Protein 2HM7 (pdb70)

InterPro domains:
  IPR013094 Alpha/beta hydrolase fold-3 [PF07859] (77-285)
  IPR029058 Alpha/Beta hydrolase fold [G3DSA:3.40.50.1820] (1-310)
  IPR029058 Alpha/Beta hydrolase fold [SSF53474] (37-308)
  IPR050300 GDXG lipolytic enzyme [PTHR48081] (16-307)

Foldseek 3Di:
DPVLVVLLCCLQPVDPDPPVVPDDPVRCVLQPCVVVVFHAADAPDKDWDWDDDVPDIKIKIKTAHPPADFQFQEEEEEEADLLADDACVLCNRLQRLLCHLLVGIYMYIGFDGWPVPAPPRRLVSLQVVLVSCLVCSVVVRHDQQRYAYEYAACRLLSRLLSQVVQVVVVDDDHAEYQYELYCQADDPVCQDDLLVVLQDDFPHHPVNNVVSCVGHHDDPVCNLVCSRNVLNPPALAPTHAYEYEAEPNESSRVVSVSSQVSCVVNVHHYHYYYQYPDYGPLCSCQSSDPSSVVVSSVSSNVSNVSSD

Secondary structure (DSSP, 8-state):
--HHHHHHHHHHHSS----GGG--HHHHHHH--SSS-------SEEEEEEEEETTEEEEEEEEE-TT--SSEEEEEEE--STTTS--TTTTHHHHHHHHHHHTSEEEEE----TTTS-TTHHHHHHHHHHHHHHHTTGGGTEEEEEEEEEEETHHHHHHHHHHHHHHHTT------EEEES------TTS--HHHHHTSSSSSS-HHHHHHHHHHH-SSGGGGG-TTT-GGG-S--TTPPPEEEEEEEE-TTHHHHHHHHHHHHHTT--EEEEEEEEEETTGGGGTTT-HHHHHHHHHHHHHHHHHH-

CATH classification: 3.40.50.1820

B-factor: mean 28.76, std 13.07, range [12.82, 78.74]

Radius of gyration: 18.59 Å; Cα contacts (8 Å, |Δi|>4): 647; chains: 1; bounding box: 61×38×44 Å

Sequence (308 aa):
LDPVIQQVLDQLNRMPAPDYKHLSAQQFRSQQSLFPPVKKEPVAEVREFDMDLPGRTLKVRMYRPEGVEPPYPALVYYHGGSWVVGDLETHDPVCRVLAKDGRAVVFSVDYRLAPEHKFPAAVEDAYDALQWIAERAADFHLDPARIAVGGDSAGGNLAAVTSILAKERGGPALAFQLLIYPSTGYDPAHPPASIEENAEGYLLTGGMMLWFRDQYLNSLEELTHPWFSPVLYPDLSGLPPAYIATAQYDPLRDVGKLYAEALNKAGVKVEIENFEDLIHGFAQFYSLSPGATKALVRIAEKLRDALA

Structure (mmCIF, N/CA/C/O backbone):
data_2HM7
#
_entry.id   2HM7
#
_cell.length_a   63.660
_cell.length_b   82.170
_cell.length_c   47.960
_cell.angle_alpha   90.00
_cell.angle_beta   90.00
_cell.angle_gamma   90.00
#
_symmetry.space_group_name_H-M   'P 21 21 2'
#
loop_
_entity.id
_entity.type
_entity.pdbx_description
1 polymer Carboxylesterase
2 non-polymer 'SULFATE ION'
3 water water
#
loop_
_atom_site.group_PDB
_atom_site.id
_atom_site.type_symbol
_atom_site.label_atom_id
_atom_site.label_alt_id
_atom_site.label_comp_id
_atom_site.label_asym_id
_atom_site.label_entity_id
_atom_site.label_seq_id
_atom_site.pdbx_PDB_ins_code
_atom_site.Cartn_x
_atom_site.Cartn_y
_atom_site.Cartn_z
_atom_site.occupancy
_atom_site.B_iso_or_equiv
_atom_site.auth_seq_id
_atom_site.auth_comp_id
_atom_site.auth_asym_id
_atom_site.auth_atom_id
_atom_site.pdbx_PDB_model_num
ATOM 1 N N . LEU A 1 3 ? -11.011 44.744 -10.615 1.00 53.97 3 LEU A N 1
ATOM 2 C CA . LEU A 1 3 ? -10.348 44.587 -9.287 1.00 54.08 3 LEU A CA 1
ATOM 3 C C . LEU A 1 3 ? -8.847 44.839 -9.360 1.00 53.20 3 LEU A C 1
ATOM 4 O O . LEU A 1 3 ? -8.188 44.418 -10.311 1.00 52.68 3 LEU A O 1
ATOM 9 N N . ASP A 1 4 ? -8.314 45.526 -8.352 1.00 51.83 4 ASP A N 1
ATOM 10 C CA . ASP A 1 4 ? -6.883 45.805 -8.278 1.00 50.83 4 ASP A CA 1
ATOM 11 C C . ASP A 1 4 ? -6.153 44.462 -8.383 1.00 50.35 4 ASP A C 1
ATOM 12 O O . ASP A 1 4 ? -6.572 43.477 -7.780 1.00 49.59 4 ASP A O 1
ATOM 17 N N . PRO A 1 5 ? -5.058 44.404 -9.156 1.00 50.14 5 PRO A N 1
ATOM 18 C CA . PRO A 1 5 ? -4.298 43.160 -9.315 1.00 49.88 5 PRO A CA 1
ATOM 19 C C . PRO A 1 5 ? -4.113 42.321 -8.043 1.00 48.46 5 PRO A C 1
ATOM 20 O O . PRO A 1 5 ? -4.710 41.254 -7.917 1.00 49.46 5 PRO A O 1
ATOM 24 N N . VAL A 1 6 ? -3.295 42.798 -7.107 1.00 47.91 6 VAL A N 1
ATOM 25 C CA . VAL A 1 6 ? -3.037 42.070 -5.859 1.00 45.97 6 VAL A CA 1
ATOM 26 C C . VAL A 1 6 ? -4.298 41.645 -5.113 1.00 45.75 6 VAL A C 1
ATOM 27 O O . VAL A 1 6 ? -4.365 40.535 -4.582 1.00 45.62 6 VAL A O 1
ATOM 31 N N . ILE A 1 7 ? -5.290 42.527 -5.068 1.00 45.28 7 ILE A N 1
ATOM 32 C CA . ILE A 1 7 ? -6.544 42.231 -4.385 1.00 44.86 7 ILE A CA 1
ATOM 33 C C . ILE A 1 7 ? -7.219 40.986 -4.961 1.00 45.34 7 ILE A C 1
ATOM 34 O O . ILE A 1 7 ? -7.565 40.064 -4.225 1.00 44.44 7 ILE A O 1
ATOM 39 N N . GLN A 1 8 ? -7.401 40.955 -6.278 1.00 46.43 8 GLN A N 1
ATOM 40 C CA . GLN A 1 8 ? -8.048 39.813 -6.927 1.00 48.69 8 GLN A CA 1
ATOM 41 C C . GLN A 1 8 ? -7.371 38.522 -6.493 1.00 48.81 8 GLN A C 1
ATOM 42 O O . GLN A 1 8 ? -8.021 37.508 -6.250 1.00 49.14 8 GLN A O 1
ATOM 48 N N . GLN A 1 9 ? -6.050 38.576 -6.407 1.00 50.22 9 GLN A N 1
ATOM 49 C CA . GLN A 1 9 ? -5.257 37.426 -6.021 1.00 51.75 9 GLN A CA 1
ATOM 50 C C . GLN A 1 9 ? -5.497 37.028 -4.568 1.00 52.62 9 GLN A C 1
ATOM 51 O O . GLN A 1 9 ? -5.774 35.865 -4.278 1.00 52.42 9 GLN A O 1
ATOM 57 N N . VAL A 1 10 ? -5.407 37.991 -3.657 1.00 54.40 10 VAL A N 1
ATOM 58 C CA . VAL A 1 10 ? -5.616 37.703 -2.243 1.00 56.28 10 VAL A CA 1
ATOM 59 C C . VAL A 1 10 ? -7.028 37.187 -1.971 1.00 57.62 10 VAL A C 1
ATOM 60 O O . VAL A 1 10 ? -7.210 36.275 -1.167 1.00 57.95 10 VAL A O 1
ATOM 64 N N . LEU A 1 11 ? -8.026 37.758 -2.644 1.00 58.74 11 LEU A N 1
ATOM 65 C CA . LEU A 1 11 ? -9.407 37.323 -2.449 1.00 60.16 11 LEU A CA 1
ATOM 66 C C . LEU A 1 11 ? -9.571 35.829 -2.703 1.00 62.16 11 LEU A C 1
ATOM 67 O O . LEU A 1 11 ? -10.148 35.118 -1.884 1.00 62.31 11 LEU A O 1
ATOM 72 N N . ASP A 1 12 ? -9.072 35.357 -3.840 0.00 63.82 12 ASP A N 1
ATOM 73 C CA . ASP A 1 12 ? -9.161 33.940 -4.172 0.00 65.64 12 ASP A CA 1
ATOM 74 C C . ASP A 1 12 ? -8.360 33.134 -3.156 0.00 66.79 12 ASP A C 1
ATOM 75 O O . ASP A 1 12 ? -8.740 32.022 -2.792 0.00 66.94 12 ASP A O 1
ATOM 80 N N . GLN A 1 13 ? -7.250 33.708 -2.700 0.00 68.17 13 GLN A N 1
ATOM 81 C CA . GLN A 1 13 ? -6.393 33.061 -1.713 0.00 69.54 13 GLN A CA 1
ATOM 82 C C . GLN A 1 13 ? -7.103 33.017 -0.362 0.00 70.42 13 GLN A C 1
ATOM 83 O O . GLN A 1 13 ? -7.062 32.007 0.340 0.00 70.51 13 GLN A O 1
ATOM 89 N N . LEU A 1 14 ? -7.754 34.120 -0.006 1.00 71.34 14 LEU A N 1
ATOM 90 C CA . LEU A 1 14 ? -8.483 34.217 1.254 1.00 72.73 14 LEU A CA 1
ATOM 91 C C . LEU A 1 14 ? -9.833 33.516 1.178 1.00 73.73 14 LEU A C 1
ATOM 92 O O . LEU A 1 14 ? -10.329 33.001 2.179 1.00 74.44 14 LEU A O 1
ATOM 97 N N . ASN A 1 15 ? -10.426 33.501 -0.012 0.00 74.75 15 ASN A N 1
ATOM 98 C CA . ASN A 1 15 ? -11.721 32.864 -0.218 0.00 75.64 15 ASN A CA 1
ATOM 99 C C . ASN A 1 15 ? -11.593 31.359 -0.413 0.00 76.13 15 ASN A C 1
ATOM 100 O O . ASN A 1 15 ? -12.593 30.642 -0.386 0.00 76.22 15 ASN A O 1
ATOM 105 N N . ARG A 1 16 ? -10.366 30.888 -0.612 0.00 76.67 16 ARG A N 1
ATOM 106 C CA . ARG A 1 16 ? -10.121 29.464 -0.812 0.00 77.16 16 ARG A CA 1
ATOM 107 C C . ARG A 1 16 ? -10.987 28.614 0.105 0.00 77.29 16 ARG A C 1
ATOM 108 O O . ARG A 1 16 ? -11.662 27.690 -0.344 0.00 77.35 16 ARG A O 1
ATOM 116 N N . MET A 1 17 ? -10.973 28.936 1.392 1.00 77.29 17 MET A N 1
ATOM 117 C CA . MET A 1 17 ? -11.767 28.190 2.355 1.00 77.55 17 MET A CA 1
ATOM 118 C C . MET A 1 17 ? -13.178 28.773 2.423 1.00 77.12 17 MET A C 1
ATOM 119 O O . MET A 1 17 ? -13.370 29.981 2.268 1.00 77.60 17 MET A O 1
ATOM 124 N N . PRO A 1 18 ? -14.188 27.918 2.653 1.00 76.12 18 PRO A N 1
ATOM 125 C CA . PRO A 1 18 ? -15.574 28.383 2.733 1.00 75.19 18 PRO A CA 1
ATOM 126 C C . PRO A 1 18 ? -15.817 29.269 3.950 1.00 74.16 18 PRO A C 1
ATOM 127 O O . PRO A 1 18 ? -14.885 29.604 4.682 1.00 74.29 18 PRO A O 1
ATOM 131 N N . ALA A 1 19 ? -17.072 29.649 4.159 0.00 72.41 19 ALA A N 1
ATOM 132 C CA . ALA A 1 19 ? -17.432 30.490 5.291 0.00 70.55 19 ALA A CA 1
ATOM 133 C C . ALA A 1 19 ? -17.694 29.618 6.512 0.00 68.99 19 ALA A C 1
ATOM 134 O O . ALA A 1 19 ? -18.415 28.623 6.431 0.00 69.06 19 ALA A O 1
ATOM 136 N N . PRO A 1 20 ? -17.107 29.977 7.663 0.00 67.25 20 PRO A N 1
ATOM 137 C CA . PRO A 1 20 ? -17.323 29.178 8.871 0.00 65.49 20 PRO A CA 1
ATOM 138 C C . PRO A 1 20 ? -18.792 29.245 9.264 0.00 63.52 20 PRO A C 1
ATOM 139 O O . PRO A 1 20 ? -19.432 30.279 9.087 0.00 63.53 20 PRO A O 1
ATOM 143 N N . ASP A 1 21 ? -19.328 28.141 9.777 1.00 61.11 21 ASP A N 1
ATOM 144 C CA . ASP A 1 21 ? -20.725 28.098 10.198 1.00 58.07 21 ASP A CA 1
ATOM 145 C C . ASP A 1 21 ? -20.946 29.216 11.209 1.00 55.56 21 ASP A C 1
ATOM 146 O O . ASP A 1 21 ? -20.965 28.982 12.416 1.00 54.88 21 ASP A O 1
ATOM 151 N N . TYR A 1 22 ? -21.112 30.432 10.700 1.00 52.70 22 TYR A N 1
ATOM 152 C CA . TYR A 1 22 ? -21.306 31.614 11.529 1.00 50.42 22 TYR A CA 1
ATOM 153 C C . TYR A 1 22 ? -22.380 31.486 12.601 1.00 48.24 22 TYR A C 1
ATOM 154 O O . TYR A 1 22 ? -22.225 32.021 13.697 1.00 46.25 22 TYR A O 1
ATOM 163 N N . LYS A 1 23 ? -23.461 30.775 12.298 1.00 46.38 23 LYS A N 1
ATOM 164 C CA . LYS A 1 23 ? -24.542 30.622 13.265 1.00 45.21 23 LYS A CA 1
ATOM 165 C C . LYS A 1 23 ? -24.098 29.977 14.576 1.00 43.84 23 LYS A C 1
ATOM 166 O O . LYS A 1 23 ? -24.741 30.161 15.609 1.00 44.40 23 LYS A O 1
ATOM 172 N N . HIS A 1 24 ? -22.995 29.234 14.541 1.00 41.82 24 HIS A N 1
ATOM 173 C CA . HIS A 1 24 ? -22.487 28.571 15.741 1.00 40.93 24 HIS A CA 1
ATOM 174 C C . HIS A 1 24 ? -20.998 28.830 15.942 1.00 40.51 24 HIS A C 1
ATOM 175 O O . HIS A 1 24 ? -20.246 27.914 16.284 1.00 41.78 24 HIS A O 1
ATOM 182 N N . LEU A 1 25 ? -20.576 30.073 15.733 1.00 38.14 25 LEU A N 1
ATOM 183 C CA . LEU A 1 25 ? -19.170 30.449 15.879 1.00 35.44 25 LEU A CA 1
ATOM 184 C C . LEU A 1 25 ? -18.956 31.378 17.075 1.00 33.66 25 LEU A C 1
ATOM 185 O O . LEU A 1 25 ? -19.618 32.411 17.194 1.00 33.61 25 LEU A O 1
ATOM 190 N N . SER A 1 26 ? -18.037 31.011 17.963 1.00 31.40 26 SER A N 1
ATOM 191 C CA . SER A 1 26 ? -17.757 31.837 19.134 1.00 30.12 26 SER A CA 1
ATOM 192 C C . SER A 1 26 ? -16.765 32.942 18.774 1.00 28.85 26 SER A C 1
ATOM 193 O O . SER A 1 26 ? -16.014 32.825 17.803 1.00 26.92 26 SER A O 1
ATOM 196 N N . ALA A 1 27 ? -16.767 34.012 19.565 1.00 26.79 27 ALA A N 1
ATOM 197 C CA . ALA A 1 27 ? -15.867 35.138 19.338 1.00 26.75 27 ALA A CA 1
ATOM 198 C C . ALA A 1 27 ? -14.407 34.733 19.514 1.00 27.05 27 ALA A C 1
ATOM 199 O O . ALA A 1 27 ? -13.541 35.171 18.756 1.00 24.64 27 ALA A O 1
ATOM 201 N N . GLN A 1 28 ? -14.134 33.896 20.512 1.00 28.83 28 GLN A N 1
ATOM 202 C CA . GLN A 1 28 ? -12.767 33.449 20.770 1.00 30.71 28 GLN A CA 1
ATOM 203 C C . GLN A 1 28 ? -12.225 32.658 19.587 1.00 31.21 28 GLN A C 1
ATOM 204 O O . GLN A 1 28 ? -11.047 32.770 19.240 1.00 31.10 28 GLN A O 1
ATOM 210 N N . GLN A 1 29 ? -13.089 31.860 18.967 1.00 31.62 29 GLN A N 1
ATOM 211 C CA . GLN A 1 29 ? -12.689 31.053 17.820 1.00 32.66 29 GLN A CA 1
ATOM 212 C C . GLN A 1 29 ? -12.444 31.945 16.610 1.00 32.22 29 GLN A C 1
ATOM 213 O O . GLN A 1 29 ? -11.459 31.776 15.891 1.00 31.44 29 GLN A O 1
ATOM 219 N N . PHE A 1 30 ? -13.348 32.893 16.384 1.00 30.52 30 PHE A N 1
ATOM 220 C CA . PHE A 1 30 ? -13.208 33.805 15.260 1.00 28.08 30 PHE A CA 1
ATOM 221 C C . PHE A 1 30 ? -11.904 34.581 15.388 1.00 27.01 30 PHE A C 1
ATOM 222 O O . PHE A 1 30 ? -11.165 34.728 14.417 1.00 26.13 30 PHE A O 1
ATOM 230 N N . ARG A 1 31 ? -11.627 35.077 16.591 1.00 26.85 31 ARG A N 1
ATOM 231 C CA . ARG A 1 31 ? -10.414 35.846 16.829 1.00 27.06 31 ARG A CA 1
ATOM 232 C C . ARG A 1 31 ? -9.152 35.027 16.574 1.00 29.11 31 ARG A C 1
ATOM 233 O O . ARG A 1 31 ? -8.179 35.531 16.021 1.00 28.32 31 ARG A O 1
ATOM 241 N N . SER A 1 32 ? -9.172 33.761 16.975 1.00 30.16 32 SER A N 1
ATOM 242 C CA . SER A 1 32 ? -8.016 32.898 16.784 1.00 31.83 32 SER A CA 1
ATOM 243 C C . SER A 1 32 ? -7.795 32.516 15.324 1.00 32.18 32 SER A C 1
ATOM 244 O O . SER A 1 32 ? -6.676 32.212 14.928 1.00 31.77 32 SER A O 1
ATOM 247 N N . GLN A 1 33 ? -8.853 32.540 14.519 1.00 33.87 33 GLN A N 1
ATOM 248 C CA . GLN A 1 33 ? -8.725 32.158 13.115 1.00 37.59 33 GLN A CA 1
ATOM 249 C C . GLN A 1 33 ? -8.827 33.278 12.082 1.00 39.22 33 GLN A C 1
ATOM 250 O O . GLN A 1 33 ? -8.410 33.097 10.940 1.00 40.04 33 GLN A O 1
ATOM 256 N N . GLN A 1 34 ? -9.364 34.429 12.471 1.00 40.72 34 GLN A N 1
ATOM 257 C CA . GLN A 1 34 ? -9.532 35.534 11.527 1.00 43.84 34 GLN A CA 1
ATOM 258 C C . GLN A 1 34 ? -8.268 35.885 10.744 1.00 44.95 34 GLN A C 1
ATOM 259 O O . GLN A 1 34 ? -7.192 36.068 11.315 1.00 43.78 34 GLN A O 1
ATOM 265 N N . SER A 1 35 ? -8.422 35.968 9.424 1.00 48.05 35 SER A N 1
ATOM 266 C CA . SER A 1 35 ? -7.329 36.281 8.507 1.00 50.48 35 SER A CA 1
ATOM 267 C C . SER A 1 35 ? -7.513 37.685 7.925 1.00 52.45 35 SER A C 1
ATOM 268 O O . SER A 1 35 ? -7.031 37.972 6.823 1.00 52.59 35 SER A O 1
ATOM 271 N N . LEU A 1 36 ? -8.200 38.559 8.660 1.00 54.19 36 LEU A N 1
ATOM 272 C CA . LEU A 1 36 ? -8.462 39.916 8.182 1.00 56.19 36 LEU A CA 1
ATOM 273 C C . LEU A 1 36 ? -7.319 40.917 8.403 1.00 57.58 36 LEU A C 1
ATOM 274 O O . LEU A 1 36 ? -6.939 41.607 7.470 1.00 57.52 36 LEU A O 1
ATOM 279 N N . PHE A 1 37 ? -6.787 41.019 9.619 1.00 58.50 37 PHE A N 1
ATOM 280 C CA . PHE A 1 37 ? -5.656 41.908 9.866 1.00 59.27 37 PHE A CA 1
ATOM 281 C C . PHE A 1 37 ? -4.645 41.326 10.859 1.00 58.86 37 PHE A C 1
ATOM 282 O O . PHE A 1 37 ? -4.909 41.200 12.048 1.00 59.94 37 PHE A O 1
ATOM 290 N N . PRO A 1 38 ? -3.450 40.972 10.366 1.00 57.47 38 PRO A N 1
ATOM 291 C CA . PRO A 1 38 ? -3.014 41.085 8.970 1.00 55.67 38 PRO A CA 1
ATOM 292 C C . PRO A 1 38 ? -3.795 40.200 8.000 1.00 53.94 38 PRO A C 1
ATOM 293 O O . PRO A 1 38 ? -4.323 39.155 8.393 1.00 53.60 38 PRO A O 1
ATOM 297 N N . PRO A 1 39 ? -3.885 40.618 6.720 1.00 51.95 39 PRO A N 1
ATOM 298 C CA . PRO A 1 39 ? -4.588 39.903 5.640 1.00 50.55 39 PRO A CA 1
ATOM 299 C C . PRO A 1 39 ? -3.860 38.615 5.207 1.00 49.32 39 PRO A C 1
ATOM 300 O O . PRO A 1 39 ? -3.513 38.439 4.036 1.00 50.01 39 PRO A O 1
ATOM 304 N N . VAL A 1 40 ? -3.633 37.730 6.176 1.00 45.84 40 VAL A N 1
ATOM 305 C CA . VAL A 1 40 ? -2.955 36.461 5.940 1.00 43.85 40 VAL A CA 1
ATOM 306 C C . VAL A 1 40 ? -3.867 35.313 6.354 1.00 42.48 40 VAL A C 1
ATOM 307 O O . VAL A 1 40 ? -4.333 35.253 7.493 1.00 42.60 40 VAL A O 1
ATOM 311 N N . LYS A 1 41 ? -4.104 34.395 5.425 1.00 39.47 41 LYS A N 1
ATOM 312 C CA . LYS A 1 41 ? -4.981 33.261 5.678 1.00 36.69 41 LYS A CA 1
ATOM 313 C C . LYS A 1 41 ? -4.482 32.276 6.732 1.00 35.02 41 LYS A C 1
ATOM 314 O O . LYS A 1 41 ? -3.315 31.878 6.726 1.00 33.28 41 LYS A O 1
ATOM 320 N N . LYS A 1 42 ? -5.380 31.894 7.638 1.00 31.47 42 LYS A N 1
ATOM 321 C CA . LYS A 1 42 ? -5.060 30.930 8.682 1.00 30.63 42 LYS A CA 1
ATOM 322 C C . LYS A 1 42 ? -5.790 29.625 8.389 1.00 28.86 42 LYS A C 1
ATOM 323 O O . LYS A 1 42 ? -7.007 29.519 8.577 1.00 27.04 42 LYS A O 1
ATOM 329 N N . GLU A 1 43 ? -5.040 28.636 7.917 1.00 27.06 43 GLU A N 1
ATOM 330 C CA . GLU A 1 43 ? -5.608 27.338 7.581 1.00 25.94 43 GLU A CA 1
ATOM 331 C C . GLU A 1 43 ? -6.193 26.658 8.813 1.00 26.95 43 GLU A C 1
ATOM 332 O O . GLU A 1 43 ? -5.648 26.752 9.908 1.00 24.50 43 GLU A O 1
ATOM 338 N N . PRO A 1 44 ? -7.317 25.951 8.642 1.00 27.46 44 PRO A N 1
ATOM 339 C CA . PRO A 1 44 ? -7.953 25.269 9.768 1.00 26.43 44 PRO A CA 1
ATOM 340 C C . PRO A 1 44 ? -7.213 24.014 10.185 1.00 26.45 44 PRO A C 1
ATOM 341 O O . PRO A 1 44 ? -6.641 23.310 9.355 1.00 26.56 44 PRO A O 1
ATOM 345 N N . VAL A 1 45 ? -7.202 23.752 11.485 1.00 24.73 45 VAL A N 1
ATOM 346 C CA . VAL A 1 45 ? -6.584 22.549 12.007 1.00 24.00 45 VAL A CA 1
ATOM 347 C C . VAL A 1 45 ? -7.604 22.010 13.006 1.00 25.28 45 VAL A C 1
ATOM 348 O O . VAL A 1 45 ? -8.557 22.704 13.354 1.00 25.10 45 VAL A O 1
ATOM 352 N N . ALA A 1 46 ? -7.424 20.779 13.456 1.00 24.22 46 ALA A N 1
ATOM 353 C CA . ALA A 1 46 ? -8.372 20.193 14.385 1.00 25.15 46 ALA A CA 1
ATOM 354 C C . ALA A 1 46 ? -8.293 20.838 15.757 1.00 25.84 46 ALA A C 1
ATOM 355 O O . ALA A 1 46 ? -9.305 21.025 16.422 1.00 23.95 46 ALA A O 1
ATOM 357 N N . GLU A 1 47 ? -7.092 21.215 16.169 1.00 25.87 47 GLU A N 1
ATOM 358 C CA . GLU A 1 47 ? -6.938 21.773 17.496 1.00 26.52 47 GLU A CA 1
ATOM 359 C C . GLU A 1 47 ? -5.689 22.618 17.677 1.00 25.34 47 GLU A C 1
ATOM 360 O O . GLU A 1 47 ? -4.637 22.315 17.117 1.00 23.98 47 GLU A O 1
ATOM 366 N N . VAL A 1 48 ? -5.825 23.684 18.459 1.00 24.14 48 VAL A N 1
ATOM 367 C CA . VAL A 1 48 ? -4.712 24.570 18.768 1.00 24.48 48 VAL A CA 1
ATOM 368 C C . VAL A 1 48 ? -4.677 24.772 20.280 1.00 24.06 48 VAL A C 1
ATOM 369 O O . VAL A 1 48 ? -5.634 25.282 20.872 1.00 22.72 48 VAL A O 1
ATOM 373 N N . ARG A 1 49 ? -3.582 24.351 20.905 1.00 22.71 49 ARG A N 1
ATOM 374 C CA . ARG A 1 49 ? -3.424 24.495 22.350 1.00 24.48 49 ARG A CA 1
ATOM 375 C C . ARG A 1 49 ? -2.233 25.368 22.677 1.00 23.46 49 ARG A C 1
ATOM 376 O O . ARG A 1 49 ? -1.195 25.277 22.026 1.00 24.37 49 ARG A O 1
ATOM 384 N N . GLU A 1 50 ? -2.378 26.198 23.699 1.00 22.43 50 GLU A N 1
ATOM 385 C CA . GLU A 1 50 ? -1.281 27.042 24.142 1.00 23.58 50 GLU A CA 1
ATOM 386 C C . GLU A 1 50 ? -1.073 26.709 25.613 1.00 23.65 50 GLU A C 1
ATOM 387 O O . GLU A 1 50 ? -2.034 26.632 26.382 1.00 23.38 50 GLU A O 1
ATOM 393 N N . PHE A 1 51 ? 0.177 26.477 25.993 1.00 22.33 51 PHE A N 1
ATOM 394 C CA . PHE A 1 51 ? 0.504 26.140 27.371 1.00 22.83 51 PHE A CA 1
ATOM 395 C C . PHE A 1 51 ? 1.930 26.552 27.659 1.00 23.29 51 PHE A C 1
ATOM 396 O O . PHE A 1 51 ? 2.670 26.913 26.745 1.00 22.73 51 PHE A O 1
ATOM 404 N N . ASP A 1 52 ? 2.312 26.496 28.929 1.00 24.07 52 ASP A N 1
ATOM 405 C CA . ASP A 1 52 ? 3.656 26.875 29.334 1.00 25.90 52 ASP A CA 1
ATOM 406 C C . ASP A 1 52 ? 4.586 25.694 29.475 1.00 26.69 52 ASP A C 1
ATOM 407 O O . ASP A 1 52 ? 4.171 24.583 29.804 1.00 25.27 52 ASP A O 1
ATOM 412 N N . MET A 1 53 ? 5.859 25.964 29.231 1.00 26.02 53 MET A N 1
ATOM 413 C CA . MET A 1 53 ? 6.898 24.966 29.344 1.00 28.47 53 MET A CA 1
ATOM 414 C C . MET A 1 53 ? 7.872 25.459 30.402 1.00 27.95 53 MET A C 1
ATOM 415 O O . MET A 1 53 ? 8.700 26.330 30.130 1.00 26.43 53 MET A O 1
ATOM 420 N N . ASP A 1 54 ? 7.749 24.917 31.611 1.00 28.94 54 ASP A N 1
ATOM 421 C CA . ASP A 1 54 ? 8.616 25.307 32.712 1.00 29.91 54 ASP A CA 1
ATOM 422 C C . ASP A 1 54 ? 9.976 24.651 32.599 1.00 29.02 54 ASP A C 1
ATOM 423 O O . ASP A 1 54 ? 10.116 23.441 32.790 1.00 30.23 54 ASP A O 1
ATOM 428 N N . LEU A 1 55 ? 10.976 25.463 32.292 1.00 27.07 55 LEU A N 1
ATOM 429 C CA . LEU A 1 55 ? 12.339 24.981 32.153 1.00 26.76 55 LEU A CA 1
ATOM 430 C C . LEU A 1 55 ? 13.196 25.624 33.232 1.00 26.93 55 LEU A C 1
ATOM 431 O O . LEU A 1 55 ? 12.795 26.614 33.846 1.00 29.14 55 LEU A O 1
ATOM 436 N N . PRO A 1 56 ? 14.389 25.070 33.484 1.00 27.52 56 PRO A N 1
ATOM 437 C CA . PRO A 1 56 ? 15.233 25.675 34.516 1.00 27.03 56 PRO A CA 1
ATOM 438 C C . PRO A 1 56 ? 15.589 27.125 34.191 1.00 27.98 56 PRO A C 1
ATOM 439 O O . PRO A 1 56 ? 16.166 27.421 33.141 1.00 29.55 56 PRO A O 1
ATOM 443 N N . GLY A 1 57 ? 15.208 28.031 35.084 1.00 27.38 57 GLY A N 1
ATOM 444 C CA . GLY A 1 57 ? 15.508 29.435 34.885 1.00 25.33 57 GLY A CA 1
ATOM 445 C C . GLY A 1 57 ? 14.475 30.232 34.109 1.00 26.72 57 GLY A C 1
ATOM 446 O O . GLY A 1 57 ? 14.458 31.462 34.197 1.00 27.64 57 GLY A O 1
ATOM 447 N N . ARG A 1 58 ? 13.614 29.562 33.347 1.00 25.75 58 ARG A N 1
ATOM 448 C CA . ARG A 1 58 ? 12.614 30.289 32.576 1.00 24.89 58 ARG A CA 1
ATOM 449 C C . ARG A 1 58 ? 11.454 29.429 32.100 1.00 24.94 58 ARG A C 1
ATOM 450 O O . ARG A 1 58 ? 11.544 28.202 32.079 1.00 25.79 58 ARG A O 1
ATOM 458 N N . THR A 1 59 ? 10.361 30.096 31.735 1.00 25.25 59 THR A N 1
ATOM 459 C CA . THR A 1 59 ? 9.160 29.441 31.233 1.00 25.86 59 THR A CA 1
ATOM 460 C C . THR A 1 59 ? 8.938 29.899 29.796 1.00 25.19 59 THR A C 1
ATOM 461 O O . THR A 1 59 ? 8.990 31.098 29.501 1.00 24.52 59 THR A O 1
ATOM 465 N N . LEU A 1 60 ? 8.687 28.950 28.902 1.00 23.36 60 LEU A N 1
ATOM 466 C CA . LEU A 1 60 ? 8.467 29.288 27.502 1.00 23.09 60 LEU A CA 1
ATOM 467 C C . LEU A 1 60 ? 7.044 28.969 27.076 1.00 23.51 60 LEU A C 1
ATOM 468 O O . LEU A 1 60 ? 6.526 27.891 27.377 1.00 23.96 60 LEU A O 1
ATOM 473 N N . LYS A 1 61 ? 6.404 29.907 26.386 1.00 22.37 61 LYS A N 1
ATOM 474 C CA . LYS A 1 61 ? 5.057 29.652 25.902 1.00 21.51 61 LYS A CA 1
ATOM 475 C C . LYS A 1 61 ? 5.206 28.722 24.708 1.00 21.54 61 LYS A C 1
ATOM 476 O O . LYS A 1 61 ? 6.229 28.741 24.017 1.00 18.80 61 LYS A O 1
ATOM 482 N N . VAL A 1 62 ? 4.192 27.896 24.489 1.00 18.14 62 VAL A N 1
ATOM 483 C CA . VAL A 1 62 ? 4.193 26.953 23.383 1.00 19.85 62 VAL A CA 1
ATOM 484 C C . VAL A 1 62 ? 2.801 26.896 22.784 1.00 19.61 62 VAL A C 1
ATOM 485 O O . VAL A 1 62 ? 1.805 27.077 23.483 1.00 20.18 62 VAL A O 1
ATOM 489 N N . ARG A 1 63 ? 2.728 26.656 21.485 1.00 20.33 63 ARG A N 1
ATOM 490 C CA . ARG A 1 63 ? 1.442 26.553 20.827 1.00 22.15 63 ARG A CA 1
ATOM 491 C C . ARG A 1 63 ? 1.474 25.257 20.011 1.00 22.90 63 ARG A C 1
ATOM 492 O O . ARG A 1 63 ? 2.332 25.070 19.151 1.00 23.06 63 ARG A O 1
ATOM 500 N N . MET A 1 64 ? 0.549 24.354 20.305 1.00 22.08 64 MET A N 1
ATOM 501 C CA . MET A 1 64 ? 0.492 23.071 19.620 1.00 21.46 64 MET A CA 1
ATOM 502 C C . MET A 1 64 ? -0.637 23.025 18.603 1.00 21.45 64 MET A C 1
ATOM 503 O O . MET A 1 64 ? -1.773 23.385 18.908 1.00 21.47 64 MET A O 1
ATOM 508 N N . TYR A 1 65 ? -0.318 22.559 17.402 1.00 19.07 65 TYR A N 1
ATOM 509 C CA . TYR A 1 65 ? -1.291 22.465 16.326 1.00 19.63 65 TYR A CA 1
ATOM 510 C C . TYR A 1 65 ? -1.487 21.015 15.920 1.00 21.13 65 TYR A C 1
ATOM 511 O O . TYR A 1 65 ? -0.557 20.372 15.429 1.00 20.24 65 TYR A O 1
ATOM 520 N N . ARG A 1 66 ? -2.691 20.497 16.129 1.00 22.05 66 ARG A N 1
ATOM 521 C CA . ARG A 1 66 ? -2.982 19.126 15.735 1.00 24.09 66 ARG A CA 1
ATOM 522 C C . ARG A 1 66 ? -3.837 19.184 14.481 1.00 24.48 66 ARG A C 1
ATOM 523 O O . ARG A 1 66 ? -4.908 19.789 14.477 1.00 25.44 66 ARG A O 1
ATOM 531 N N . PRO A 1 67 ? -3.368 18.560 13.391 1.00 25.80 67 PRO A N 1
ATOM 532 C CA . PRO A 1 67 ? -4.099 18.551 12.122 1.00 27.28 67 PRO A CA 1
ATOM 533 C C . PRO A 1 67 ? -5.318 17.636 12.120 1.00 28.50 67 PRO A C 1
ATOM 534 O O . PRO A 1 67 ? -5.383 16.657 12.861 1.00 26.87 67 PRO A O 1
ATOM 538 N N . GLU A 1 68 ? -6.284 17.964 11.273 1.00 31.11 68 GLU A N 1
ATOM 539 C CA . GLU A 1 68 ? -7.494 17.166 11.160 1.00 35.16 68 GLU A CA 1
ATOM 540 C C . GLU A 1 68 ? -7.190 15.926 10.320 1.00 37.18 68 GLU A C 1
ATOM 541 O O . GLU A 1 68 ? -6.290 15.948 9.479 1.00 37.30 68 GLU A O 1
ATOM 547 N N . GLY A 1 69 ? -7.930 14.847 10.563 1.00 39.34 69 GLY A N 1
ATOM 548 C CA . GLY A 1 69 ? -7.763 13.630 9.786 1.00 41.07 69 GLY A CA 1
ATOM 549 C C . GLY A 1 69 ? -6.561 12.746 10.038 1.00 43.53 69 GLY A C 1
ATOM 550 O O . GLY A 1 69 ? -6.393 11.722 9.369 1.00 45.58 69 GLY A O 1
ATOM 551 N N . VAL A 1 70 ? -5.706 13.120 10.978 1.00 43.83 70 VAL A N 1
ATOM 552 C CA . VAL A 1 70 ? -4.539 12.291 11.266 1.00 43.61 70 VAL A CA 1
ATOM 553 C C . VAL A 1 70 ? -4.815 11.466 12.514 1.00 43.62 70 VAL A C 1
ATOM 554 O O . VAL A 1 70 ? -5.495 11.931 13.427 1.00 43.93 70 VAL A O 1
ATOM 558 N N . GLU A 1 71 ? -4.291 10.247 12.555 1.00 43.13 71 GLU A N 1
ATOM 559 C CA . GLU A 1 71 ? -4.503 9.383 13.705 1.00 43.67 71 GLU A CA 1
ATOM 560 C C . GLU A 1 71 ? -3.193 9.070 14.417 1.00 42.94 71 GLU A C 1
ATOM 561 O O . GLU A 1 71 ? -2.132 9.065 13.800 1.00 43.36 71 GLU A O 1
ATOM 567 N N . PRO A 1 72 ? -3.251 8.821 15.740 1.00 42.04 72 PRO A N 1
ATOM 568 C CA . PRO A 1 72 ? -2.086 8.504 16.579 1.00 40.46 72 PRO A CA 1
ATOM 569 C C . PRO A 1 72 ? -1.514 7.132 16.280 1.00 39.25 72 PRO A C 1
ATOM 570 O O . PRO A 1 72 ? -2.229 6.258 15.801 1.00 39.48 72 PRO A O 1
ATOM 574 N N . PRO A 1 73 ? -0.205 6.935 16.526 1.00 37.58 73 PRO A N 1
ATOM 575 C CA . PRO A 1 73 ? 0.730 7.934 17.056 1.00 35.69 73 PRO A CA 1
ATOM 576 C C . PRO A 1 73 ? 0.978 9.031 16.018 1.00 33.61 73 PRO A C 1
ATOM 577 O O . PRO A 1 73 ? 1.122 8.746 14.830 1.00 33.84 73 PRO A O 1
ATOM 581 N N . TYR A 1 74 ? 1.041 10.281 16.465 1.00 31.13 74 TYR A N 1
ATOM 582 C CA . TYR A 1 74 ? 1.245 11.396 15.547 1.00 28.05 74 TYR A CA 1
ATOM 583 C C . TYR A 1 74 ? 2.697 11.739 15.256 1.00 25.60 74 TYR A C 1
ATOM 584 O O . TYR A 1 74 ? 3.541 11.734 16.151 1.00 23.71 74 TYR A O 1
ATOM 593 N N . PRO A 1 75 ? 3.018 12.016 13.985 1.00 23.07 75 PRO A N 1
ATOM 594 C CA . PRO A 1 75 ? 4.410 12.380 13.735 1.00 21.38 75 PRO A CA 1
ATOM 595 C C . PRO A 1 75 ? 4.380 13.828 14.228 1.00 19.88 75 PRO A C 1
ATOM 596 O O . PRO A 1 75 ? 3.297 14.402 14.332 1.00 20.04 7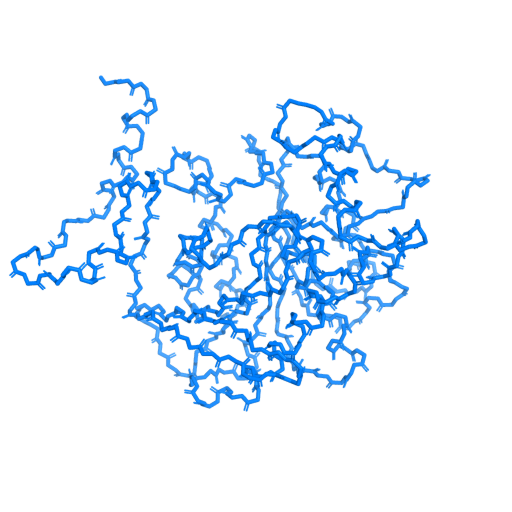5 PRO A O 1
ATOM 600 N N . ALA A 1 76 ? 5.521 14.419 14.552 1.00 19.76 76 ALA A N 1
ATOM 601 C CA . ALA A 1 76 ? 5.498 15.795 15.032 1.00 19.33 76 ALA A CA 1
ATOM 602 C C . ALA A 1 76 ? 6.659 16.644 14.532 1.00 19.78 76 ALA A C 1
ATOM 603 O O . ALA A 1 76 ? 7.657 16.128 14.030 1.00 19.87 76 ALA A O 1
ATOM 605 N N . LEU A 1 77 ? 6.507 17.956 14.684 1.00 18.06 77 LEU A N 1
ATOM 606 C CA . LEU A 1 77 ? 7.530 18.914 14.289 1.00 18.16 77 LEU A CA 1
ATOM 607 C C . LEU A 1 77 ? 7.634 19.983 15.360 1.00 17.27 77 LEU A C 1
ATOM 608 O O . LEU A 1 77 ? 6.648 20.648 15.670 1.00 19.58 77 LEU A O 1
ATOM 613 N N . VAL A 1 78 ? 8.818 20.124 15.942 1.00 16.52 78 VAL A N 1
ATOM 614 C CA . VAL A 1 78 ? 9.040 21.159 16.942 1.00 15.67 78 VAL A CA 1
ATOM 615 C C . VAL A 1 78 ? 9.557 22.317 16.093 1.00 15.82 78 VAL A C 1
ATOM 616 O O . VAL A 1 78 ? 10.630 22.229 15.488 1.00 15.54 78 VAL A O 1
ATOM 620 N N . TYR A 1 79 ? 8.776 23.390 16.038 1.00 17.05 79 TYR A N 1
ATOM 621 C CA . TYR A 1 79 ? 9.095 24.543 15.201 1.00 15.36 79 TYR A CA 1
ATOM 622 C C . TYR A 1 79 ? 9.586 25.793 15.933 1.00 17.01 79 TYR A C 1
ATOM 623 O O . TYR A 1 79 ? 9.062 26.161 16.982 1.00 16.19 79 TYR A O 1
ATOM 632 N N . TYR A 1 80 ? 10.583 26.449 15.344 1.00 16.46 80 TYR A N 1
ATOM 633 C CA . TYR A 1 80 ? 11.170 27.673 15.890 1.00 16.30 80 TYR A CA 1
ATOM 634 C C . TYR A 1 80 ? 10.993 28.752 14.818 1.00 14.80 80 TYR A C 1
ATOM 635 O O . TYR A 1 80 ? 11.540 28.640 13.728 1.00 13.70 80 TYR A O 1
ATOM 644 N N . HIS A 1 81 ? 10.228 29.786 15.141 1.00 15.19 81 HIS A N 1
ATOM 645 C CA . HIS A 1 81 ? 9.938 30.870 14.210 1.00 16.51 81 HIS A CA 1
ATOM 646 C C . HIS A 1 81 ? 11.152 31.687 13.792 1.00 16.20 81 HIS A C 1
ATOM 647 O O . HIS A 1 81 ? 12.180 31.675 14.468 1.00 18.06 81 HIS A O 1
ATOM 654 N N . GLY A 1 82 ? 11.018 32.405 12.677 1.00 15.08 82 GLY A N 1
ATOM 655 C CA . GLY A 1 82 ? 12.099 33.243 12.197 1.00 15.23 82 GLY A CA 1
ATOM 656 C C . GLY A 1 82 ? 11.973 34.600 12.858 1.00 18.10 82 GLY A C 1
ATOM 657 O O . GLY A 1 82 ? 11.140 34.777 13.746 1.00 14.73 82 GLY A O 1
ATOM 658 N N . GLY A 1 83 ? 12.780 35.561 12.423 1.00 16.67 83 GLY A N 1
ATOM 659 C CA . GLY A 1 83 ? 12.726 36.876 13.032 1.00 18.49 83 GLY A CA 1
ATOM 660 C C . GLY A 1 83 ? 14.088 37.394 13.449 1.00 18.68 83 GLY A C 1
ATOM 661 O O . GLY A 1 83 ? 14.181 38.287 14.285 1.00 20.63 83 GLY A O 1
ATOM 662 N N . SER A 1 84 ? 15.144 36.818 12.883 1.00 19.50 84 SER A N 1
ATOM 663 C CA . SER A 1 84 ? 16.518 37.241 13.157 1.00 21.13 84 SER A CA 1
ATOM 664 C C . SER A 1 84 ? 16.925 37.283 14.626 1.00 20.97 84 SER A C 1
ATOM 665 O O . SER A 1 84 ? 17.686 38.165 15.034 1.00 21.30 84 SER A O 1
ATOM 668 N N . TRP A 1 85 ? 16.417 36.338 15.412 1.00 20.00 85 TRP A N 1
ATOM 669 C CA . TRP A 1 85 ? 16.744 36.247 16.831 1.00 20.12 85 TRP A CA 1
ATOM 670 C C . TRP A 1 85 ? 16.299 37.470 17.637 1.00 18.78 85 TRP A C 1
ATOM 671 O O . TRP A 1 85 ? 16.488 37.513 18.854 1.00 19.52 85 TRP A O 1
ATOM 682 N N . VAL A 1 86 ? 15.686 38.446 16.972 1.00 19.27 86 VAL A N 1
ATOM 683 C CA . VAL A 1 86 ? 15.238 39.664 17.641 1.00 20.67 86 VAL A CA 1
ATOM 684 C C . VAL A 1 86 ? 13.726 39.892 17.657 1.00 22.13 86 VAL A C 1
ATOM 685 O O . VAL A 1 86 ? 13.192 40.451 18.615 1.00 24.79 86 VAL A O 1
ATOM 689 N N . VAL A 1 87 ? 13.035 39.474 16.604 1.00 20.18 87 VAL A N 1
ATOM 690 C CA . VAL A 1 87 ? 11.593 39.660 16.548 1.00 21.51 87 VAL A CA 1
ATOM 691 C C . VAL A 1 87 ? 10.848 38.361 16.259 1.00 22.45 87 VAL A C 1
ATOM 692 O O . VAL A 1 87 ? 11.459 37.293 16.132 1.00 21.58 87 VAL A O 1
ATOM 696 N N . GLY A 1 88 ? 9.525 38.473 16.153 1.00 22.12 88 GLY A N 1
ATOM 697 C CA . GLY A 1 88 ? 8.678 37.324 15.903 1.00 22.92 88 GLY A CA 1
ATOM 698 C C . GLY A 1 88 ? 8.230 36.691 17.207 1.00 23.98 88 GLY A C 1
ATOM 699 O O . GLY A 1 88 ? 8.899 36.823 18.235 1.00 23.93 88 GLY A O 1
ATOM 700 N N . ASP A 1 89 ? 7.088 36.012 17.165 1.00 24.29 89 ASP A N 1
ATOM 701 C CA . ASP A 1 89 ? 6.540 35.330 18.333 1.00 24.73 89 ASP A CA 1
ATOM 702 C C . ASP A 1 89 ? 5.585 34.247 17.841 1.00 24.10 89 ASP A C 1
ATOM 703 O O . ASP A 1 89 ? 5.611 33.886 16.666 1.00 24.72 89 ASP A O 1
ATOM 708 N N . LEU A 1 90 ? 4.742 33.723 18.722 1.00 24.31 90 LEU A N 1
ATOM 709 C CA . LEU A 1 90 ? 3.804 32.680 18.315 1.00 24.91 90 LEU A CA 1
ATOM 710 C C . LEU A 1 90 ? 2.745 33.170 17.317 1.00 24.28 90 LEU A C 1
ATOM 711 O O . LEU A 1 90 ? 2.297 32.414 16.456 1.00 22.77 90 LEU A O 1
ATOM 716 N N . GLU A 1 91 ? 2.357 34.435 17.420 1.00 23.89 91 GLU A N 1
ATOM 717 C CA . GLU A 1 91 ? 1.355 34.986 16.515 1.00 24.40 91 GLU A CA 1
ATOM 718 C C . GLU A 1 91 ? 1.883 35.231 15.101 1.00 23.27 91 GLU A C 1
ATOM 719 O O . GLU A 1 91 ? 1.211 34.913 14.119 1.00 20.74 91 GLU A O 1
ATOM 725 N N . THR A 1 92 ? 3.080 35.794 14.990 1.00 21.69 92 THR A N 1
ATOM 726 C CA . THR A 1 92 ? 3.644 36.076 13.674 1.00 22.82 92 THR A CA 1
ATOM 727 C C . THR A 1 92 ? 3.758 34.832 12.789 1.00 22.69 92 THR A C 1
ATOM 728 O O . THR A 1 92 ? 3.578 34.914 11.574 1.00 21.13 92 THR A O 1
ATOM 732 N N . HIS A 1 93 ? 4.043 33.680 13.389 1.00 21.16 93 HIS A N 1
ATOM 733 C CA . HIS A 1 93 ? 4.181 32.462 12.600 1.00 22.49 93 HIS A CA 1
ATOM 734 C C . HIS A 1 93 ? 3.038 31.467 12.723 1.00 21.87 93 HIS A C 1
ATOM 735 O O . HIS A 1 93 ? 3.134 30.339 12.239 1.00 23.60 93 HIS A O 1
ATOM 742 N N . ASP A 1 94 ? 1.948 31.895 13.351 1.00 20.14 94 ASP A N 1
ATOM 743 C CA . ASP A 1 94 ? 0.774 31.041 13.510 1.00 21.17 94 ASP A CA 1
ATOM 744 C C . ASP A 1 94 ? 0.285 30.500 12.154 1.00 19.72 94 ASP A C 1
ATOM 745 O O . ASP A 1 94 ? 0.003 29.305 12.027 1.00 19.31 94 ASP A O 1
ATOM 750 N N . PRO A 1 95 ? 0.176 31.370 11.124 1.00 18.20 95 PRO A N 1
ATOM 751 C CA . PRO A 1 95 ? -0.283 30.913 9.802 1.00 17.39 95 PRO A CA 1
ATOM 752 C C . PRO A 1 95 ? 0.637 29.850 9.206 1.00 17.44 95 PRO A C 1
ATOM 753 O O . PRO A 1 95 ? 0.174 28.890 8.592 1.00 18.68 95 PRO A O 1
ATOM 757 N N . VAL A 1 96 ? 1.942 30.036 9.386 1.00 16.14 96 VAL A N 1
ATOM 758 C CA . VAL A 1 96 ? 2.934 29.101 8.870 1.00 16.60 96 VAL A CA 1
ATOM 759 C C . VAL A 1 96 ? 2.797 27.735 9.540 1.00 16.69 96 VAL A C 1
ATOM 760 O O . VAL A 1 96 ? 2.788 26.702 8.867 1.00 15.01 96 VAL A O 1
ATOM 764 N N . CYS A 1 97 ? 2.676 27.728 10.863 1.00 16.42 97 CYS A N 1
ATOM 765 C CA . CYS A 1 97 ? 2.545 26.472 11.593 1.00 16.70 97 CYS A CA 1
ATOM 766 C C . CYS A 1 97 ? 1.275 25.725 11.210 1.00 17.76 97 CYS A C 1
ATOM 767 O O . CYS A 1 97 ? 1.257 24.491 11.195 1.00 17.71 97 CYS A O 1
ATOM 770 N N . ARG A 1 98 ? 0.218 26.468 10.898 1.00 17.06 98 ARG A N 1
ATOM 771 C CA . ARG A 1 98 ? -1.048 25.852 10.509 1.00 18.90 98 ARG A CA 1
ATOM 772 C C . ARG A 1 98 ? -0.909 25.125 9.180 1.00 17.01 98 ARG A C 1
ATOM 773 O O . ARG A 1 98 ? -1.472 24.049 8.996 1.00 18.94 98 ARG A O 1
ATOM 781 N N . VAL A 1 99 ? -0.157 25.712 8.257 1.00 17.69 99 VAL A N 1
ATOM 782 C CA . VAL A 1 99 ? 0.062 25.095 6.951 1.00 17.16 99 VAL A CA 1
ATOM 783 C C . VAL A 1 99 ? 0.916 23.838 7.096 1.00 17.52 99 VAL A C 1
ATOM 784 O O . VAL A 1 99 ? 0.637 22.810 6.477 1.00 16.95 99 VAL A O 1
ATOM 788 N N . LEU A 1 100 ? 1.960 23.922 7.912 1.00 16.66 100 LEU A N 1
ATOM 789 C CA . LEU A 1 100 ? 2.840 22.780 8.120 1.00 17.99 100 LEU A CA 1
ATOM 790 C C . LEU A 1 100 ? 2.108 21.629 8.810 1.00 17.47 100 LEU A C 1
ATOM 791 O O . LEU A 1 100 ? 2.326 20.464 8.489 1.00 17.97 100 LEU A O 1
ATOM 796 N N . ALA A 1 101 ? 1.224 21.957 9.745 1.00 18.05 101 ALA A N 1
ATOM 797 C CA . ALA A 1 101 ? 0.465 20.930 10.456 1.00 18.78 101 ALA A CA 1
ATOM 798 C C . ALA A 1 101 ? -0.564 20.296 9.511 1.00 19.06 101 ALA A C 1
ATOM 799 O O . ALA A 1 101 ? -0.600 19.080 9.337 1.00 18.24 101 ALA A O 1
ATOM 801 N N . LYS A 1 102 ? -1.382 21.138 8.890 1.00 18.56 102 LYS A N 1
ATOM 802 C CA . LYS A 1 102 ? -2.423 20.687 7.972 1.00 20.72 102 LYS A CA 1
ATOM 803 C C . LYS A 1 102 ? -1.913 19.868 6.785 1.00 22.04 102 LYS A C 1
ATOM 804 O O . LYS A 1 102 ? -2.347 18.738 6.567 1.00 20.54 102 LYS A O 1
ATOM 810 N N . ASP A 1 103 ? -0.992 20.442 6.017 1.00 21.12 103 ASP A N 1
ATOM 811 C CA . ASP A 1 103 ? -0.464 19.775 4.837 1.00 21.24 103 ASP A CA 1
ATOM 812 C C . ASP A 1 103 ? 0.684 18.817 5.133 1.00 21.08 103 ASP A C 1
ATOM 813 O O . ASP A 1 103 ? 0.967 17.916 4.343 1.00 20.57 103 ASP A O 1
ATOM 818 N N . GLY A 1 104 ? 1.339 19.009 6.273 1.00 19.77 104 GLY A N 1
ATOM 819 C CA . GLY A 1 104 ? 2.428 18.128 6.646 1.00 17.43 104 GLY A CA 1
ATOM 820 C C . GLY A 1 104 ? 1.875 16.907 7.364 1.00 19.75 104 GLY A C 1
ATOM 821 O O . GLY A 1 104 ? 2.568 15.902 7.529 1.00 17.49 104 GLY A O 1
ATOM 822 N N . ARG A 1 105 ? 0.612 16.997 7.776 1.00 19.05 105 ARG A N 1
ATOM 823 C CA . ARG A 1 105 ? -0.059 15.911 8.484 1.00 20.79 105 ARG A CA 1
ATOM 824 C C . ARG A 1 105 ? 0.722 15.555 9.744 1.00 21.38 105 ARG A C 1
ATOM 825 O O . ARG A 1 105 ? 0.918 14.379 10.059 1.00 20.68 105 ARG A O 1
ATOM 833 N N . ALA A 1 106 ? 1.170 16.576 10.466 1.00 20.61 106 ALA A N 1
ATOM 834 C CA . ALA A 1 106 ? 1.932 16.353 11.687 1.00 20.67 106 ALA A CA 1
ATOM 835 C C . ALA A 1 106 ? 1.528 17.350 12.758 1.00 21.50 106 ALA A C 1
ATOM 836 O O . ALA A 1 106 ? 1.013 18.424 12.448 1.00 20.99 106 ALA A O 1
ATOM 838 N N . VAL A 1 107 ? 1.741 16.980 14.018 1.00 20.26 107 VAL A N 1
ATOM 839 C CA . VAL A 1 107 ? 1.433 17.870 15.132 1.00 20.23 107 VAL A CA 1
ATOM 840 C C . VAL A 1 107 ? 2.605 18.839 15.202 1.00 19.25 107 VAL A C 1
ATOM 841 O O . VAL A 1 107 ? 3.754 18.420 15.299 1.00 20.02 107 VAL A O 1
ATOM 845 N N . VAL A 1 108 ? 2.315 20.132 15.148 1.00 18.07 108 VAL A N 1
ATOM 846 C CA . VAL A 1 108 ? 3.370 21.135 15.191 1.00 17.49 108 VAL A CA 1
ATOM 847 C C . VAL A 1 108 ? 3.400 21.857 16.533 1.00 15.90 108 VAL A C 1
ATOM 848 O O . VAL A 1 108 ? 2.360 22.276 17.038 1.00 16.62 108 VAL A O 1
ATOM 852 N N . PHE A 1 109 ? 4.597 21.989 17.105 1.00 15.50 109 PHE A N 1
ATOM 853 C CA . PHE A 1 109 ? 4.782 22.683 18.375 1.00 15.89 109 PHE A CA 1
ATOM 854 C C . PHE A 1 109 ? 5.620 23.925 18.104 1.00 16.69 109 PHE A C 1
ATOM 855 O O . PHE A 1 109 ? 6.819 23.825 17.836 1.00 17.92 109 PHE A O 1
ATOM 863 N N . SER A 1 110 ? 4.994 25.092 18.165 1.00 16.17 110 SER A N 1
ATOM 864 C CA . SER A 1 110 ? 5.705 26.341 17.931 1.00 16.67 110 SER A CA 1
ATOM 865 C C . SER A 1 110 ? 6.222 26.841 19.277 1.00 16.13 110 SER A C 1
ATOM 866 O O . SER A 1 110 ? 5.444 27.060 20.203 1.00 16.47 110 SER A O 1
ATOM 869 N N . VAL A 1 111 ? 7.539 27.007 19.373 1.00 15.78 111 VAL A N 1
ATOM 870 C CA . VAL A 1 111 ? 8.188 27.437 20.607 1.00 17.69 111 VAL A CA 1
ATOM 871 C C . VAL A 1 111 ? 8.487 28.935 20.675 1.00 17.25 111 VAL A C 1
ATOM 872 O O . VAL A 1 111 ? 9.076 29.500 19.763 1.00 16.05 111 VAL A O 1
ATOM 876 N N . ASP A 1 112 ? 8.084 29.570 21.774 1.00 18.11 112 ASP A N 1
ATOM 877 C CA . ASP A 1 112 ? 8.321 30.999 21.957 1.00 17.16 112 ASP A CA 1
ATOM 878 C C . ASP A 1 112 ? 9.641 31.173 22.709 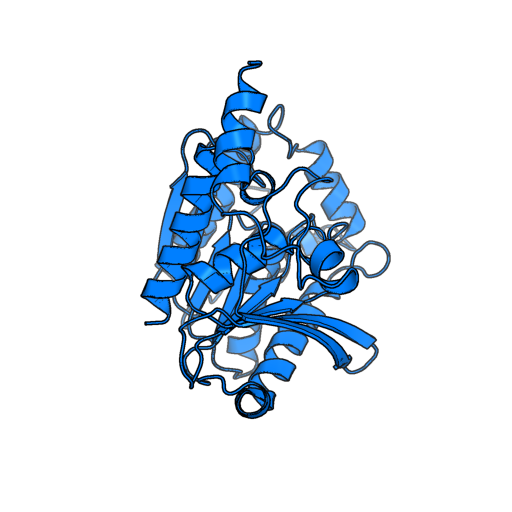1.00 17.34 112 ASP A C 1
ATOM 879 O O . ASP A 1 112 ? 9.653 31.473 23.902 1.00 18.08 112 ASP A O 1
ATOM 884 N N . TYR A 1 113 ? 10.752 30.969 22.005 1.00 18.45 113 TYR A N 1
ATOM 885 C CA . TYR A 1 113 ? 12.072 31.085 22.614 1.00 17.24 113 TYR A CA 1
ATOM 886 C C . TYR A 1 113 ? 12.416 32.536 22.935 1.00 17.55 113 TYR A C 1
ATOM 887 O O . TYR A 1 113 ? 11.811 33.457 22.395 1.00 17.80 113 TYR A O 1
ATOM 896 N N . ARG A 1 114 ? 13.391 32.728 23.816 1.00 18.39 114 ARG A N 1
ATOM 897 C CA . ARG A 1 114 ? 13.801 34.066 24.234 1.00 18.64 114 ARG A CA 1
ATOM 898 C C . ARG A 1 114 ? 14.529 34.816 23.131 1.00 18.32 114 ARG A C 1
ATOM 899 O O . ARG A 1 114 ? 15.330 34.241 22.391 1.00 17.85 114 ARG A O 1
ATOM 907 N N . LEU A 1 115 ? 14.246 36.111 23.048 1.00 18.73 115 LEU A N 1
ATOM 908 C CA . LEU A 1 115 ? 14.812 36.986 22.029 1.00 19.13 115 LEU A CA 1
ATOM 909 C C . LEU A 1 115 ? 15.903 37.929 22.523 1.00 19.74 115 LEU A C 1
ATOM 910 O O . LEU A 1 115 ? 15.929 38.325 23.690 1.00 19.94 115 LEU A O 1
ATOM 915 N N . ALA A 1 116 ? 16.801 38.281 21.613 1.00 19.78 116 ALA A N 1
ATOM 916 C CA . ALA A 1 116 ? 17.890 39.201 21.898 1.00 20.40 116 ALA A CA 1
ATOM 917 C C . ALA A 1 116 ? 17.347 40.588 21.560 1.00 22.20 116 ALA A C 1
ATOM 918 O O . ALA A 1 116 ? 16.348 40.706 20.848 1.00 19.37 116 ALA A O 1
ATOM 920 N N . PRO A 1 117 ? 18.001 41.654 22.050 1.00 23.26 11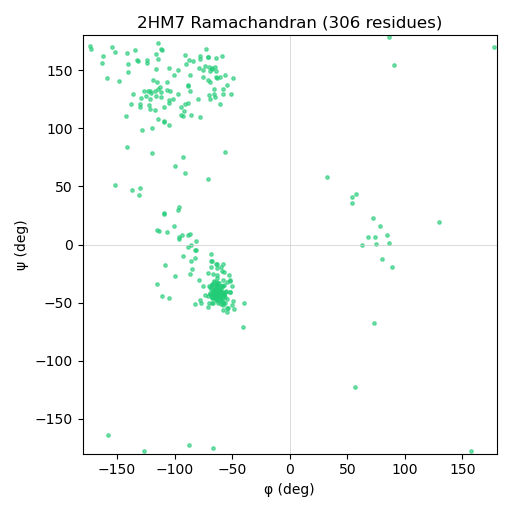7 PRO A N 1
ATOM 921 C CA . PRO A 1 117 ? 19.203 41.629 22.888 1.00 23.26 117 PRO A CA 1
ATOM 922 C C . PRO A 1 117 ? 18.914 41.384 24.368 1.00 23.77 117 PRO A C 1
ATOM 923 O O . PRO A 1 117 ? 19.839 41.255 25.172 1.00 25.05 117 PRO A O 1
ATOM 927 N N . GLU A 1 118 ? 17.637 41.326 24.733 1.00 24.08 118 GLU A N 1
ATOM 928 C CA . GLU A 1 118 ? 17.272 41.084 26.123 1.00 25.09 118 GLU A CA 1
ATOM 929 C C . GLU A 1 118 ? 17.939 39.793 26.594 1.00 25.67 118 GLU A C 1
ATOM 930 O O . GLU A 1 118 ? 18.424 39.704 27.723 1.00 25.45 118 GLU A O 1
ATOM 936 N N . HIS A 1 119 ? 17.958 38.790 25.720 1.00 22.59 119 HIS A N 1
ATOM 937 C CA . HIS A 1 119 ? 18.581 37.507 26.035 1.00 21.57 119 HIS A CA 1
ATOM 938 C C . HIS A 1 119 ? 19.537 37.177 24.891 1.00 21.07 119 HIS A C 1
ATOM 939 O O . HIS A 1 119 ? 19.118 36.693 23.838 1.00 18.96 119 HIS A O 1
ATOM 946 N N . LYS A 1 120 ? 20.820 37.456 25.105 1.00 18.92 120 LYS A N 1
ATOM 947 C CA . LYS A 1 120 ? 21.849 37.230 24.097 1.00 19.55 120 LYS A CA 1
ATOM 948 C C . LYS A 1 120 ? 22.159 35.756 23.857 1.00 19.40 120 LYS A C 1
ATOM 949 O O . LYS A 1 120 ? 21.858 34.893 24.685 1.00 16.99 120 LYS A O 1
ATOM 955 N N . PHE A 1 121 ? 22.778 35.491 22.711 1.00 18.85 121 PHE A N 1
ATOM 956 C CA . PHE A 1 121 ? 23.217 34.152 22.335 1.00 18.72 121 PHE A CA 1
ATOM 957 C C . PHE A 1 121 ? 23.980 33.642 23.568 1.00 20.52 121 PHE A C 1
ATOM 958 O O . PHE A 1 121 ? 24.682 34.413 24.225 1.00 20.51 121 PHE A O 1
ATOM 966 N N . PRO A 1 122 ? 23.869 32.344 23.900 1.00 20.11 122 PRO A N 1
ATOM 967 C CA . PRO A 1 122 ? 23.117 31.259 23.266 1.00 21.39 122 PRO A CA 1
ATOM 968 C C . PRO A 1 122 ? 21.748 30.969 23.894 1.00 20.80 122 PRO A C 1
ATOM 969 O O . PRO A 1 122 ? 21.281 29.833 23.846 1.00 20.15 122 PRO A O 1
ATOM 973 N N . ALA A 1 123 ? 21.102 31.979 24.475 1.00 20.74 123 ALA A N 1
ATOM 974 C CA . ALA A 1 123 ? 19.799 31.756 25.106 1.00 19.63 123 ALA A CA 1
ATOM 975 C C . ALA A 1 123 ? 18.814 31.017 24.190 1.00 19.96 123 ALA A C 1
ATOM 976 O O . ALA A 1 123 ? 18.231 30.000 24.581 1.00 19.58 123 ALA A O 1
ATOM 978 N N . ALA A 1 124 ? 18.637 31.522 22.972 1.00 18.68 124 ALA A N 1
ATOM 979 C CA . ALA A 1 124 ? 17.720 30.917 22.002 1.00 18.47 124 ALA A CA 1
ATOM 980 C C . ALA A 1 124 ? 18.076 29.464 21.714 1.00 17.34 124 ALA A C 1
ATOM 981 O O . ALA A 1 124 ? 17.197 28.607 21.592 1.00 17.50 124 ALA A O 1
ATOM 983 N N . VAL A 1 125 ? 19.371 29.196 21.596 1.00 16.43 125 VAL A N 1
ATOM 984 C CA . VAL A 1 125 ? 19.859 27.855 21.320 1.00 16.72 125 VAL A CA 1
ATOM 985 C C . VAL A 1 125 ? 19.507 26.911 22.465 1.00 17.37 125 VAL A C 1
ATOM 986 O O . VAL A 1 125 ? 19.077 25.780 22.235 1.00 15.92 125 VAL A O 1
ATOM 990 N N . GLU A 1 126 ? 19.694 27.373 23.696 1.00 17.79 126 GLU A N 1
ATOM 991 C CA . GLU A 1 126 ? 19.374 26.555 24.866 1.00 18.03 126 GLU A CA 1
ATOM 992 C C . GLU A 1 126 ? 17.873 26.280 24.907 1.00 17.46 126 GLU A C 1
ATOM 993 O O . GLU A 1 126 ? 17.442 25.162 25.197 1.00 18.28 126 GLU A O 1
ATOM 999 N N . ASP A 1 127 ? 17.082 27.307 24.612 1.00 16.80 127 ASP A N 1
ATOM 1000 C CA . ASP A 1 127 ? 15.627 27.180 24.581 1.00 17.00 127 ASP A CA 1
ATOM 1001 C C . ASP A 1 127 ? 15.194 26.153 23.532 1.00 17.78 127 ASP A C 1
ATOM 1002 O O . ASP A 1 127 ? 14.355 25.299 23.798 1.00 15.49 127 ASP A O 1
ATOM 1007 N N . ALA A 1 128 ? 15.780 26.244 22.340 1.00 17.32 128 ALA A N 1
ATOM 1008 C CA . ALA A 1 128 ? 15.447 25.333 21.251 1.00 16.80 128 ALA A CA 1
ATOM 1009 C C . ALA A 1 128 ? 15.683 23.881 21.653 1.00 15.99 128 ALA A C 1
ATOM 1010 O O . ALA A 1 128 ? 14.808 23.032 21.489 1.00 15.27 128 ALA A O 1
ATOM 1012 N N . TYR A 1 129 ? 16.861 23.588 22.189 1.00 15.59 129 TYR A N 1
ATOM 1013 C CA . TYR A 1 129 ? 17.146 22.220 22.596 1.00 16.08 129 TYR A CA 1
ATOM 1014 C C . TYR A 1 129 ? 16.278 21.771 23.765 1.00 16.91 129 TYR A C 1
ATOM 1015 O O . TYR A 1 129 ? 15.666 20.706 23.724 1.00 15.76 129 TYR A O 1
ATOM 1024 N N . ASP A 1 130 ? 16.238 22.577 24.819 1.00 17.40 130 ASP A N 1
ATOM 1025 C CA . ASP A 1 130 ? 15.460 22.213 25.989 1.00 18.26 130 ASP A CA 1
ATOM 1026 C C . ASP A 1 130 ? 13.989 22.016 25.660 1.00 17.59 130 ASP A C 1
ATOM 1027 O O . ASP A 1 130 ? 13.341 21.135 26.224 1.00 17.81 130 ASP A O 1
ATOM 1032 N N . ALA A 1 131 ? 13.467 22.818 24.736 1.00 16.01 131 ALA A N 1
ATOM 1033 C CA . ALA A 1 131 ? 12.068 22.695 24.338 1.00 16.78 131 ALA A CA 1
ATOM 1034 C C . ALA A 1 131 ? 11.884 21.349 23.639 1.00 17.21 131 ALA A C 1
ATOM 1035 O O . ALA A 1 131 ? 10.922 20.630 23.906 1.00 18.36 131 ALA A O 1
ATOM 1037 N N . LEU A 1 132 ? 12.815 21.004 22.752 1.00 16.99 132 LEU A N 1
ATOM 1038 C CA . LEU A 1 132 ? 12.740 19.726 22.056 1.00 18.36 132 LEU A CA 1
ATOM 1039 C C . LEU A 1 132 ? 12.725 18.600 23.087 1.00 19.07 132 LEU A C 1
ATOM 1040 O O . LEU A 1 132 ? 11.880 17.710 23.037 1.00 18.16 132 LEU A O 1
ATOM 1045 N N . GLN A 1 133 ? 13.666 18.661 24.024 1.00 18.44 133 GLN A N 1
ATOM 1046 C CA . GLN A 1 133 ? 13.790 17.645 25.066 1.00 20.33 133 GLN A CA 1
ATOM 1047 C C . GLN A 1 133 ? 12.526 17.499 25.905 1.00 18.44 133 GLN A C 1
ATOM 1048 O O . GLN A 1 133 ? 12.078 16.385 26.171 1.00 18.82 133 GLN A O 1
ATOM 1054 N N . TRP A 1 134 ? 11.963 18.630 26.316 1.00 18.64 134 TRP A N 1
ATOM 1055 C CA . TRP A 1 134 ? 10.744 18.669 27.129 1.00 19.89 134 TRP A CA 1
ATOM 1056 C C . TRP A 1 134 ? 9.583 17.985 26.396 1.00 21.16 134 TRP A C 1
ATOM 1057 O O . TRP A 1 134 ? 8.861 17.169 26.972 1.00 18.71 134 TRP A O 1
ATOM 1068 N N . ILE A 1 135 ? 9.413 18.318 25.121 1.00 20.58 135 ILE A N 1
ATOM 1069 C CA . ILE A 1 135 ? 8.349 17.736 24.316 1.00 20.10 135 ILE A CA 1
ATOM 1070 C C . ILE A 1 135 ? 8.566 16.243 24.082 1.00 21.43 135 ILE A C 1
ATOM 1071 O O . ILE A 1 135 ? 7.637 15.449 24.227 1.00 21.59 135 ILE A O 1
ATOM 1076 N N . ALA A 1 136 ? 9.789 15.862 23.726 1.00 20.91 136 ALA A N 1
ATOM 1077 C CA . ALA A 1 136 ? 10.108 14.461 23.485 1.00 23.33 136 ALA A CA 1
ATOM 1078 C C . ALA A 1 136 ? 9.870 13.612 24.737 1.00 23.88 136 ALA A C 1
ATOM 1079 O O . ALA A 1 136 ? 9.383 12.488 24.636 1.00 24.40 136 ALA A O 1
ATOM 1081 N N . GLU A 1 137 ? 10.206 14.151 25.906 1.00 23.78 137 GLU A N 1
ATOM 1082 C CA . GLU A 1 137 ? 10.001 13.442 27.174 1.00 24.67 137 GLU A CA 1
ATOM 1083 C C . GLU A 1 137 ? 8.511 13.210 27.399 1.00 25.61 137 GLU A C 1
ATOM 1084 O O . GLU A 1 137 ? 8.113 12.284 28.105 1.00 26.51 137 GLU A O 1
ATOM 1090 N N . ARG A 1 138 ? 7.696 14.074 26.803 1.00 23.10 138 ARG A N 1
ATOM 1091 C CA . ARG A 1 138 ? 6.249 14.013 26.962 1.00 22.33 138 ARG A CA 1
ATOM 1092 C C . ARG A 1 138 ? 5.502 13.549 25.721 1.00 21.86 138 ARG A C 1
ATOM 1093 O O . ARG A 1 138 ? 4.338 13.899 25.515 1.00 22.54 138 ARG A O 1
ATOM 1101 N N . ALA A 1 139 ? 6.173 12.751 24.899 1.00 22.45 139 ALA A N 1
ATOM 1102 C CA . ALA A 1 139 ? 5.573 12.233 23.675 1.00 25.26 139 ALA A CA 1
ATOM 1103 C C . ALA A 1 139 ? 4.196 11.629 23.945 1.00 26.54 139 ALA A C 1
ATOM 1104 O O . ALA A 1 139 ? 3.233 11.929 23.241 1.00 26.57 139 ALA A O 1
ATOM 1106 N N . ALA A 1 140 ? 4.106 10.782 24.967 1.00 27.19 140 ALA A N 1
ATOM 1107 C CA . ALA A 1 140 ? 2.842 10.135 25.319 1.00 27.45 140 ALA A CA 1
ATOM 1108 C C . ALA A 1 140 ? 1.759 11.166 25.617 1.00 27.72 140 ALA A C 1
ATOM 1109 O O . ALA A 1 140 ? 0.614 11.020 25.190 1.00 27.77 140 ALA A O 1
ATOM 1111 N N . ASP A 1 141 ? 2.133 12.207 26.354 1.00 27.43 141 ASP A N 1
ATOM 1112 C CA . ASP A 1 141 ? 1.210 13.280 26.712 1.00 28.72 141 ASP A CA 1
ATOM 1113 C C . ASP A 1 141 ? 0.497 13.860 25.497 1.00 28.63 141 ASP A C 1
ATOM 1114 O O . ASP A 1 141 ? -0.633 14.332 25.600 1.00 30.15 141 ASP A O 1
ATOM 1119 N N . PHE A 1 142 ? 1.169 13.830 24.350 1.00 27.47 142 PHE A N 1
ATOM 1120 C CA . PHE A 1 142 ? 0.611 14.380 23.121 1.00 26.39 142 PHE A CA 1
ATOM 1121 C C . PHE A 1 142 ? 0.340 13.297 22.074 1.00 27.13 142 PHE A C 1
ATOM 1122 O O . PHE A 1 142 ? 0.063 13.599 20.908 1.00 26.93 142 PHE A O 1
ATOM 1130 N N . HIS A 1 143 ? 0.418 12.040 22.503 1.00 26.76 143 HIS A N 1
ATOM 1131 C CA . HIS A 1 143 ? 0.187 10.889 21.628 1.00 27.89 143 HIS A CA 1
ATOM 1132 C C . HIS A 1 143 ? 1.074 10.929 20.391 1.00 26.88 143 HIS A C 1
ATOM 1133 O O . HIS A 1 143 ? 0.636 10.600 19.290 1.00 28.04 143 HIS A O 1
ATOM 1140 N N . LEU A 1 144 ? 2.327 11.323 20.589 1.00 26.12 144 LEU A N 1
ATOM 1141 C CA . LEU A 1 144 ? 3.290 11.417 19.496 1.00 24.71 144 LEU A CA 1
ATOM 1142 C C . LEU A 1 144 ? 4.059 10.123 19.293 1.00 24.68 144 LEU A C 1
ATOM 1143 O O . LEU A 1 144 ? 4.213 9.326 20.216 1.00 24.01 144 LEU A O 1
ATOM 1148 N N . ASP A 1 145 ? 4.549 9.924 18.076 1.00 25.17 145 ASP A N 1
ATOM 1149 C CA . ASP A 1 145 ? 5.354 8.757 17.768 1.00 25.05 145 ASP A CA 1
ATOM 1150 C C . ASP A 1 145 ? 6.784 9.230 17.999 1.00 24.42 145 ASP A C 1
ATOM 1151 O O . ASP A 1 145 ? 7.291 10.063 17.254 1.00 24.13 145 ASP A O 1
ATOM 1156 N N . PRO A 1 146 ? 7.445 8.712 19.044 1.00 24.75 146 PRO A N 1
ATOM 1157 C CA . PRO A 1 146 ? 8.821 9.072 19.399 1.00 24.00 146 PRO A CA 1
ATOM 1158 C C . PRO A 1 146 ? 9.840 8.948 18.276 1.00 22.81 146 PRO A C 1
ATOM 1159 O O . PRO A 1 146 ? 10.864 9.634 18.285 1.00 22.96 146 PRO A O 1
ATOM 1163 N N . ALA A 1 147 ? 9.566 8.065 17.320 1.00 21.25 147 ALA A N 1
ATOM 1164 C CA . ALA A 1 147 ? 10.468 7.845 16.200 1.00 20.58 147 ALA A CA 1
ATOM 1165 C C . ALA A 1 147 ? 10.194 8.787 15.028 1.00 20.76 147 ALA A C 1
ATOM 1166 O O . ALA A 1 147 ? 10.903 8.749 14.020 1.00 20.46 147 ALA A O 1
ATOM 1168 N N . ARG A 1 148 ? 9.170 9.625 15.156 1.00 20.03 148 ARG A N 1
ATOM 1169 C CA . ARG A 1 148 ? 8.835 10.563 14.091 1.00 20.85 148 ARG A CA 1
ATOM 1170 C C . ARG A 1 148 ? 8.663 11.998 14.589 1.00 20.45 148 ARG A C 1
ATOM 1171 O O . ARG A 1 148 ? 7.683 12.668 14.267 1.00 21.97 148 ARG A O 1
ATOM 1179 N N . ILE A 1 149 ? 9.631 12.457 15.379 1.00 19.28 149 ILE A N 1
ATOM 1180 C CA . ILE A 1 149 ? 9.625 13.819 15.909 1.00 18.73 149 ILE A CA 1
ATOM 1181 C C . ILE A 1 149 ? 10.731 14.573 15.182 1.00 18.31 149 ILE A C 1
ATOM 1182 O O . ILE A 1 149 ? 11.899 14.211 15.271 1.00 19.59 149 ILE A O 1
ATOM 1187 N N . ALA A 1 150 ? 10.352 15.609 14.448 1.00 18.77 150 ALA A N 1
ATOM 1188 C CA . ALA A 1 150 ? 11.314 16.398 13.695 1.00 17.55 150 ALA A CA 1
ATOM 1189 C C . ALA A 1 150 ? 11.450 17.798 14.278 1.00 16.35 150 ALA A C 1
ATOM 1190 O O . ALA A 1 150 ? 10.664 18.197 15.131 1.00 15.70 150 ALA A O 1
ATOM 1192 N N . VAL A 1 151 ? 12.468 18.524 13.825 1.00 14.79 151 VAL A N 1
ATOM 1193 C CA . VAL A 1 151 ? 12.674 19.902 14.250 1.00 14.17 151 VAL A CA 1
ATOM 1194 C C . VAL A 1 151 ? 12.719 20.723 12.973 1.00 15.22 151 VAL A C 1
ATOM 1195 O O . VAL A 1 151 ? 13.013 20.198 11.900 1.00 14.82 151 VAL A O 1
ATOM 1199 N N . GLY A 1 152 ? 12.419 22.009 13.078 1.00 14.82 152 GLY A N 1
ATOM 1200 C 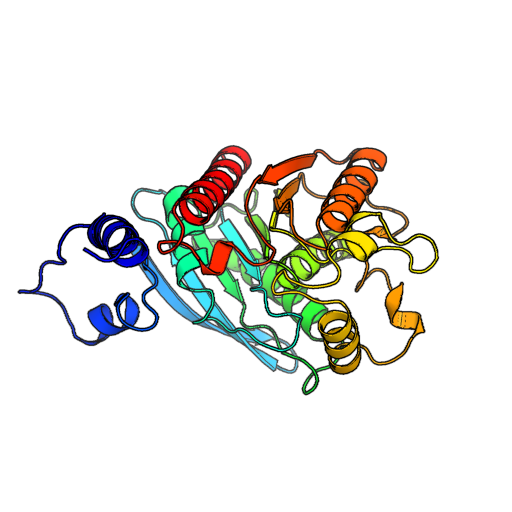CA . GLY A 1 152 ? 12.447 22.835 11.892 1.00 13.84 152 GLY A CA 1
ATOM 1201 C C . GLY A 1 152 ? 12.222 24.279 12.254 1.00 14.10 152 GLY A C 1
ATOM 1202 O O . GLY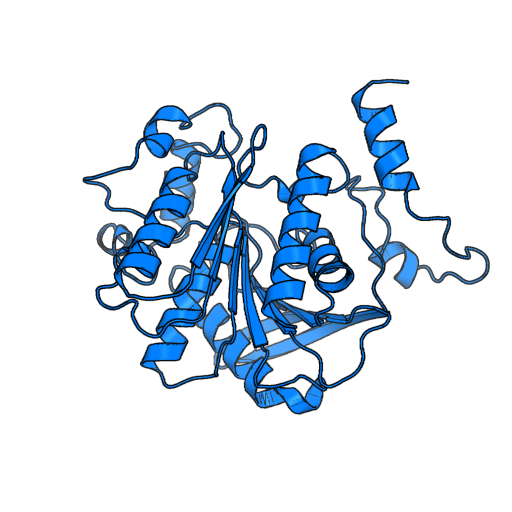 A 1 152 ? 11.884 24.587 13.395 1.00 13.91 152 GLY A O 1
ATOM 1203 N N . GLY A 1 153 ? 12.407 25.162 11.281 1.00 12.82 153 GLY A N 1
ATOM 1204 C CA . GLY A 1 153 ? 12.216 26.577 11.531 1.00 13.50 153 GLY A CA 1
ATOM 1205 C C . GLY A 1 153 ? 12.550 27.366 10.285 1.00 14.67 153 GLY A C 1
ATOM 1206 O O . GLY A 1 153 ? 13.089 26.816 9.318 1.00 15.60 153 GLY A O 1
ATOM 1207 N N . ASP A 1 154 ? 12.221 28.653 10.294 1.00 14.09 154 ASP A N 1
ATOM 1208 C CA . ASP A 1 154 ? 12.511 29.495 9.147 1.00 14.52 154 ASP A CA 1
ATOM 1209 C C . ASP A 1 154 ? 13.521 30.561 9.550 1.00 15.89 154 ASP A C 1
ATOM 1210 O O . ASP A 1 154 ? 13.452 31.105 10.659 1.00 15.09 154 ASP A O 1
ATOM 1215 N N . SER A 1 155 ? 14.474 30.835 8.661 1.00 16.25 155 SER A N 1
ATOM 1216 C CA . SER A 1 155 ? 15.480 31.860 8.917 1.00 16.08 155 SER A CA 1
ATOM 1217 C C . SER A 1 155 ? 16.225 31.547 10.223 1.00 15.40 155 SER A C 1
ATOM 1218 O O . SER A 1 155 ? 16.814 30.473 10.369 1.00 15.84 155 SER A O 1
ATOM 1221 N N . ALA A 1 156 ? 16.206 32.476 11.173 1.00 13.93 156 ALA A N 1
ATOM 1222 C CA . ALA A 1 156 ? 16.869 32.240 12.451 1.00 14.11 156 ALA A CA 1
ATOM 1223 C C . ALA A 1 156 ? 16.352 30.936 13.080 1.00 13.89 156 ALA A C 1
ATOM 1224 O O . ALA A 1 156 ? 17.087 30.239 13.781 1.00 13.49 156 ALA A O 1
ATOM 1226 N N . GLY A 1 157 ? 15.080 30.623 12.836 1.00 13.52 157 GLY A N 1
ATOM 1227 C CA . GLY A 1 157 ? 14.495 29.408 13.376 1.00 14.35 157 GLY A CA 1
ATOM 1228 C C . GLY A 1 157 ? 15.112 28.169 12.754 1.00 15.29 157 GLY A C 1
ATOM 1229 O O . GLY A 1 157 ? 15.258 27.137 13.415 1.00 14.43 157 GLY A O 1
ATOM 1230 N N . GLY A 1 158 ? 15.453 28.267 11.472 1.00 13.84 158 GLY A N 1
ATOM 1231 C CA . GLY A 1 158 ? 16.076 27.157 10.773 1.00 14.64 158 GLY A CA 1
ATOM 1232 C C . GLY A 1 158 ? 17.453 26.959 11.371 1.00 16.48 158 GLY A C 1
ATOM 1233 O O . GLY A 1 158 ? 17.955 25.836 11.478 1.00 16.28 158 GLY A O 1
ATOM 1234 N N . ASN A 1 159 ? 18.071 28.065 11.772 1.00 15.65 159 ASN A N 1
ATOM 1235 C CA . ASN A 1 159 ? 19.383 28.008 12.396 1.00 15.27 159 ASN A CA 1
ATOM 1236 C C . ASN A 1 159 ? 19.250 27.215 13.697 1.00 16.29 159 ASN A C 1
ATOM 1237 O O . ASN A 1 159 ? 20.026 26.293 13.960 1.00 15.88 159 ASN A O 1
ATOM 1242 N N . LEU A 1 160 ? 18.250 27.569 14.499 1.00 15.49 160 LEU A N 1
ATOM 1243 C CA . LEU A 1 160 ? 18.019 26.895 15.775 1.00 16.28 160 LEU A CA 1
ATOM 1244 C C . LEU A 1 160 ? 17.738 25.403 15.611 1.00 16.49 160 LEU A C 1
ATOM 1245 O O . LEU A 1 160 ? 18.226 24.582 16.392 1.00 17.93 160 LEU A O 1
ATOM 1250 N N . ALA A 1 161 ? 16.948 25.050 14.601 1.00 14.92 161 ALA A N 1
ATOM 1251 C CA . ALA A 1 161 ? 16.634 23.647 14.351 1.00 14.52 161 ALA A CA 1
ATOM 1252 C C . ALA A 1 161 ? 17.911 22.893 13.999 1.00 15.56 161 ALA A C 1
ATOM 1253 O O . ALA A 1 161 ? 18.148 21.788 14.491 1.00 14.68 161 ALA A O 1
ATOM 1255 N N . ALA A 1 162 ? 18.735 23.492 13.145 1.00 14.02 162 ALA A N 1
ATOM 1256 C CA . ALA A 1 162 ? 19.986 22.863 12.734 1.00 15.31 162 ALA A CA 1
ATOM 1257 C C . ALA A 1 162 ? 20.938 22.670 13.914 1.00 15.91 162 ALA A C 1
ATOM 1258 O O . ALA A 1 162 ? 21.577 21.628 14.035 1.00 14.42 162 ALA A O 1
ATOM 1260 N N . VAL A 1 163 ? 21.033 23.675 14.780 1.00 14.57 163 VAL A N 1
ATOM 1261 C CA . VAL A 1 163 ? 21.919 23.588 15.936 1.00 15.09 163 VAL A CA 1
ATOM 1262 C C . VAL A 1 163 ? 21.388 22.558 16.927 1.00 16.05 163 VAL A C 1
ATOM 1263 O O . VAL A 1 163 ? 22.148 21.776 17.484 1.00 16.51 163 VAL A O 1
ATOM 1267 N N . THR A 1 164 ? 20.076 22.559 17.138 1.00 16.24 164 THR A N 1
ATOM 1268 C CA . THR A 1 164 ? 19.458 21.611 18.056 1.00 14.88 164 THR A CA 1
ATOM 1269 C C . THR A 1 164 ? 19.807 20.175 17.668 1.00 17.13 164 THR A C 1
ATOM 1270 O O . THR A 1 164 ? 20.084 19.343 18.535 1.00 16.38 164 THR A O 1
ATOM 1274 N N . SER A 1 165 ? 19.795 19.889 16.367 1.00 13.80 165 SER A N 1
ATOM 1275 C CA . SER A 1 165 ? 20.117 18.548 15.880 1.00 14.88 1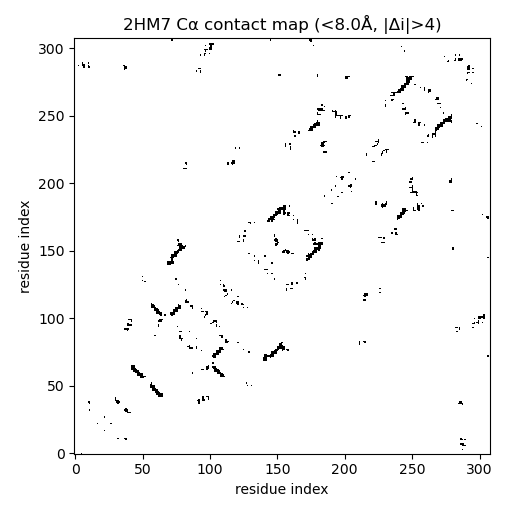65 SER A CA 1
ATOM 1276 C C . SER A 1 165 ? 21.531 18.149 16.295 1.00 15.94 165 SER A C 1
ATOM 1277 O O . SER A 1 165 ? 21.774 17.016 16.725 1.00 13.31 165 SER A O 1
ATOM 1280 N N . ILE A 1 166 ? 22.466 19.085 16.173 1.00 16.49 166 ILE A N 1
ATOM 1281 C CA . ILE A 1 166 ? 23.842 18.802 16.551 1.00 18.02 166 ILE A CA 1
ATOM 1282 C C . ILE A 1 166 ? 23.924 18.599 18.060 1.00 19.38 166 ILE A C 1
ATOM 1283 O O . ILE A 1 166 ? 24.559 17.648 18.534 1.00 16.20 166 ILE A O 1
ATOM 1288 N N . LEU A 1 167 ? 23.290 19.492 18.817 1.00 17.54 167 LEU A N 1
ATOM 1289 C CA . LEU A 1 167 ? 23.299 19.367 20.271 1.00 19.15 167 LEU A CA 1
ATOM 1290 C C . LEU A 1 167 ? 22.694 18.033 20.700 1.00 17.76 167 LEU A C 1
ATOM 1291 O O . LEU A 1 167 ? 23.215 17.367 21.593 1.00 17.75 167 LEU A O 1
ATOM 1296 N N . ALA A 1 168 ? 21.593 17.649 20.061 1.00 17.84 168 ALA A N 1
ATOM 1297 C CA . ALA A 1 168 ? 20.928 16.386 20.363 1.00 18.22 168 ALA A CA 1
ATOM 1298 C C . ALA A 1 168 ? 21.860 15.212 20.076 1.00 20.55 168 ALA A C 1
ATOM 1299 O O . ALA A 1 168 ? 21.808 14.184 20.754 1.00 22.57 168 ALA A O 1
ATOM 1301 N N . LYS A 1 169 ? 22.713 15.358 19.069 1.00 19.47 169 LYS A N 1
ATOM 1302 C CA . LYS A 1 169 ? 23.657 14.300 18.738 1.00 21.54 169 LYS A CA 1
ATOM 1303 C C . LYS A 1 169 ? 24.716 14.207 19.839 1.00 21.33 169 LYS A C 1
ATOM 1304 O O . LYS A 1 169 ? 24.973 13.127 20.368 1.00 18.85 169 LYS A O 1
ATOM 1310 N N . GLU A 1 170 ? 25.313 15.342 20.196 1.00 19.29 170 GLU A N 1
ATOM 1311 C CA . GLU A 1 170 ? 26.355 15.356 21.226 1.00 20.48 170 GLU A CA 1
ATOM 1312 C C . GLU A 1 170 ? 25.868 14.925 22.606 1.00 19.80 170 GLU A C 1
ATOM 1313 O O . GLU A 1 170 ? 26.601 14.288 23.356 1.00 17.73 170 GLU A O 1
ATOM 1319 N N . ARG A 1 171 ? 24.635 15.289 22.939 1.00 20.73 171 ARG A N 1
ATOM 1320 C CA . ARG A 1 171 ? 24.065 14.966 24.236 1.00 22.70 171 ARG A CA 1
ATOM 1321 C C . ARG A 1 171 ? 23.416 13.585 24.322 1.00 23.60 171 ARG A C 1
ATOM 1322 O O . ARG A 1 171 ? 22.925 13.190 25.377 1.00 24.65 171 ARG A O 1
ATOM 1330 N N . GLY A 1 172 ? 23.430 12.847 23.217 1.00 22.81 172 GLY A N 1
ATOM 1331 C CA . GLY A 1 172 ? 22.861 11.512 23.218 1.00 24.36 172 GLY A CA 1
ATOM 1332 C C . GLY A 1 172 ? 21.375 11.427 22.943 1.00 24.41 172 GLY A C 1
ATOM 1333 O O . GLY A 1 172 ? 20.815 10.329 22.959 1.00 24.39 172 GLY A O 1
ATOM 1334 N N . GLY A 1 173 ? 20.734 12.568 22.698 1.00 22.09 173 GLY A N 1
ATOM 1335 C CA . GLY A 1 173 ? 19.308 12.565 22.410 1.00 21.79 173 GLY A CA 1
ATOM 1336 C C . GLY A 1 173 ? 18.644 13.905 22.682 1.00 21.31 173 GLY A C 1
ATOM 1337 O O . GLY A 1 173 ? 19.321 14.857 23.068 1.00 20.84 173 GLY A O 1
ATOM 1338 N N . PRO A 1 174 ? 17.319 14.018 22.492 1.00 21.75 174 PRO A N 1
ATOM 1339 C CA . PRO A 1 174 ? 16.390 12.976 22.039 1.00 22.39 174 PRO A CA 1
ATOM 1340 C C . PRO A 1 174 ? 16.540 12.635 20.562 1.00 22.93 174 PRO A C 1
ATOM 1341 O O . PRO A 1 174 ? 17.211 13.350 19.812 1.00 22.87 174 PRO A O 1
ATOM 1345 N N . ALA A 1 175 ? 15.902 11.545 20.147 1.00 22.75 175 ALA A N 1
ATOM 1346 C CA . ALA A 1 175 ? 15.962 11.127 18.759 1.00 21.63 175 ALA A CA 1
ATOM 1347 C C . ALA A 1 175 ? 15.190 12.062 17.841 1.00 21.45 175 ALA A C 1
ATOM 1348 O O . ALA A 1 175 ? 14.029 12.365 18.091 1.00 21.49 175 ALA A O 1
ATOM 1350 N N . LEU A 1 176 ? 15.847 12.515 16.779 1.00 19.81 176 LEU A N 1
ATOM 1351 C CA . LEU A 1 176 ? 15.206 13.397 15.810 1.00 19.51 176 LEU A CA 1
ATOM 1352 C C . LEU A 1 176 ? 15.141 12.677 14.469 1.00 18.21 176 LEU A C 1
ATOM 1353 O O . LEU A 1 176 ? 16.148 12.188 13.970 1.00 17.71 176 LEU A O 1
ATOM 1358 N N . ALA A 1 177 ? 13.953 12.628 13.881 1.00 18.29 177 ALA A N 1
ATOM 1359 C CA . ALA A 1 177 ? 13.768 11.926 12.624 1.00 18.64 177 ALA A CA 1
ATOM 1360 C C . ALA A 1 177 ? 14.051 12.723 11.364 1.00 17.83 177 ALA A C 1
ATOM 1361 O O . ALA A 1 177 ? 14.395 12.139 10.339 1.00 16.72 177 ALA A O 1
ATOM 1363 N N . PHE A 1 178 ? 13.929 14.045 11.437 1.00 16.29 178 PHE A N 1
ATOM 1364 C CA . PHE A 1 178 ? 14.092 14.870 10.246 1.00 15.83 178 PHE A CA 1
ATOM 1365 C C . PHE A 1 178 ? 14.317 16.352 10.598 1.00 16.42 178 PHE A C 1
ATOM 1366 O O . PHE A 1 178 ? 13.931 16.796 11.682 1.00 14.66 178 PHE A O 1
ATOM 1374 N N . GLN A 1 179 ? 14.940 17.105 9.686 1.00 16.43 179 GLN A N 1
ATOM 1375 C CA . GLN A 1 179 ? 15.184 18.546 9.887 1.00 18.26 179 GLN A CA 1
ATOM 1376 C C . GLN A 1 179 ? 14.542 19.330 8.744 1.00 17.58 179 GLN A C 1
ATOM 1377 O O . GLN A 1 179 ? 14.919 19.141 7.591 1.00 19.57 179 GLN A O 1
ATOM 1383 N N . LEU A 1 180 ? 13.603 20.219 9.051 1.00 17.06 180 LEU A N 1
ATOM 1384 C CA . LEU A 1 180 ? 12.956 21.028 8.017 1.00 16.49 180 LEU A CA 1
ATOM 1385 C C . LEU A 1 180 ? 13.539 22.436 8.123 1.00 16.53 180 LEU A C 1
ATOM 1386 O O . LEU A 1 180 ? 13.164 23.199 9.015 1.00 17.21 180 LEU A O 1
ATOM 1391 N N . LEU A 1 181 ? 14.445 22.780 7.210 1.00 16.12 181 LEU A N 1
ATOM 1392 C CA . LEU A 1 181 ? 15.108 24.078 7.241 1.00 16.17 181 LEU A CA 1
ATOM 1393 C C . LEU A 1 181 ? 14.658 25.009 6.112 1.00 17.34 181 LEU A C 1
ATOM 1394 O O . LEU A 1 181 ? 15.029 24.832 4.951 1.00 16.95 181 LEU A O 1
ATOM 1399 N N . ILE A 1 182 ? 13.857 26.006 6.475 1.00 16.29 182 ILE A N 1
ATOM 1400 C CA . ILE A 1 182 ? 13.311 26.974 5.524 1.00 16.00 182 ILE A CA 1
ATOM 1401 C C . ILE A 1 182 ? 14.205 28.220 5.475 1.00 16.61 182 ILE A C 1
ATOM 1402 O O . ILE A 1 182 ? 14.238 29.003 6.432 1.00 16.46 182 ILE A O 1
ATOM 1407 N N . TYR A 1 183 ? 14.887 28.412 4.340 1.00 15.95 183 TYR A N 1
ATOM 1408 C CA . TYR A 1 183 ? 15.850 29.505 4.141 1.00 15.69 183 TYR A CA 1
ATOM 1409 C C . TYR A 1 183 ? 16.541 29.829 5.455 1.00 14.65 183 TYR A C 1
ATOM 1410 O O . TYR A 1 183 ? 16.519 30.957 5.938 1.00 16.17 183 TYR A O 1
ATOM 1419 N N . PRO A 1 184 ? 17.194 28.815 6.042 1.00 17.58 184 PRO A N 1
ATOM 1420 C CA . PRO A 1 184 ? 17.913 28.902 7.312 1.00 18.19 184 PRO A CA 1
ATOM 1421 C C . PRO A 1 184 ? 19.158 29.777 7.292 1.00 20.45 184 PRO A C 1
ATOM 1422 O O . PRO A 1 184 ? 19.818 29.937 6.264 1.00 20.40 184 PRO A O 1
ATOM 1426 N N . SER A 1 185 ? 19.458 30.347 8.449 1.00 19.08 185 SER A N 1
ATOM 1427 C CA . SER A 1 185 ? 20.629 31.186 8.617 1.00 20.23 185 SER A CA 1
ATOM 1428 C C . SER A 1 185 ? 21.678 30.282 9.271 1.00 18.49 185 SER A C 1
ATOM 1429 O O . SER A 1 185 ? 22.045 30.469 10.432 1.00 18.24 185 SER A O 1
ATOM 1432 N N . THR A 1 186 ? 22.142 29.292 8.512 1.00 17.60 186 THR A N 1
ATOM 1433 C CA . THR A 1 186 ? 23.113 28.326 9.007 1.00 17.06 186 THR A CA 1
ATOM 1434 C C . THR A 1 186 ? 24.564 28.791 8.995 1.00 18.28 186 THR A C 1
ATOM 1435 O O . THR A 1 186 ? 25.466 28.030 9.336 1.00 17.56 186 THR A O 1
ATOM 1439 N N . GLY A 1 187 ? 24.788 30.039 8.599 1.00 19.19 187 GLY A N 1
ATOM 1440 C CA . GLY A 1 187 ? 26.137 30.573 8.616 1.00 22.52 187 GLY A CA 1
ATOM 1441 C C . GLY A 1 187 ? 27.051 30.352 7.426 1.00 25.03 187 GLY A C 1
ATOM 1442 O O . GLY A 1 187 ? 26.699 29.708 6.436 1.00 23.51 187 GLY A O 1
ATOM 1443 N N . TYR A 1 188 ? 28.250 30.910 7.549 1.00 26.52 188 TYR A N 1
ATOM 1444 C CA . TYR A 1 188 ? 29.273 30.819 6.521 1.00 27.82 188 TYR A CA 1
ATOM 1445 C C . TYR A 1 188 ? 30.559 31.421 7.077 1.00 30.05 188 TYR A C 1
ATOM 1446 O O . TYR A 1 188 ? 30.553 32.057 8.135 1.00 28.50 188 TYR A O 1
ATOM 1455 N N . ASP A 1 189 ? 31.661 31.205 6.371 1.00 33.46 189 ASP A N 1
ATOM 1456 C CA . ASP A 1 189 ? 32.943 31.755 6.787 1.00 37.86 189 ASP A CA 1
ATOM 1457 C C . ASP A 1 189 ? 33.087 33.151 6.187 1.00 39.25 189 ASP A C 1
ATOM 1458 O O . ASP A 1 189 ? 33.027 33.321 4.972 1.00 39.28 189 ASP A O 1
ATOM 1463 N N . PRO A 1 190 ? 33.262 34.171 7.041 1.00 42.04 190 PRO A N 1
ATOM 1464 C CA . PRO A 1 190 ? 33.413 35.565 6.607 1.00 44.52 190 PRO A CA 1
ATOM 1465 C C . PRO A 1 190 ? 34.584 35.816 5.659 1.00 46.71 190 PRO A C 1
ATOM 1466 O O . PRO A 1 190 ? 34.642 36.854 5.003 1.00 49.41 190 PRO A O 1
ATOM 1470 N N . ALA A 1 191 ? 35.516 34.869 5.597 1.00 48.84 191 ALA A N 1
ATOM 1471 C CA . ALA A 1 191 ? 36.677 34.987 4.719 1.00 49.77 191 ALA A CA 1
ATOM 1472 C C . ALA A 1 191 ? 36.391 34.246 3.419 1.00 50.49 191 ALA A C 1
ATOM 1473 O O . ALA A 1 191 ? 37.259 34.112 2.554 1.00 50.35 191 ALA A O 1
ATOM 1475 N N . HIS A 1 192 ? 35.162 33.755 3.304 1.00 49.54 192 HIS A N 1
ATOM 1476 C CA . HIS A 1 192 ? 34.713 33.026 2.127 1.00 49.21 192 HIS A CA 1
ATOM 1477 C C . HIS A 1 192 ? 33.208 33.202 1.968 1.00 46.76 192 HIS A C 1
ATOM 1478 O O . HIS A 1 192 ? 32.474 32.227 1.840 1.00 46.86 192 HIS A O 1
ATOM 1485 N N . PRO A 1 193 ? 32.726 34.454 1.986 1.00 44.79 193 PRO A N 1
ATOM 1486 C CA . PRO A 1 193 ? 31.288 34.677 1.836 1.00 43.32 193 PRO A CA 1
ATOM 1487 C C . PRO A 1 193 ? 30.799 34.245 0.460 1.00 41.90 193 PRO A C 1
ATOM 1488 O O . PRO A 1 193 ? 31.336 34.671 -0.562 1.00 40.67 193 PRO A O 1
ATOM 1492 N N . PRO A 1 194 ? 29.768 33.388 0.422 1.00 40.37 194 PRO A N 1
ATOM 1493 C CA . PRO A 1 194 ? 29.211 32.901 -0.842 1.00 38.53 194 PRO A CA 1
ATOM 1494 C C . PRO A 1 194 ? 28.698 34.025 -1.747 1.00 36.00 194 PRO A C 1
ATOM 1495 O O . PRO A 1 194 ? 28.455 35.143 -1.295 1.00 33.98 194 PRO A O 1
ATOM 1499 N N . ALA A 1 195 ? 28.535 33.705 -3.026 1.00 35.68 195 ALA A N 1
ATOM 1500 C CA . ALA A 1 195 ? 28.081 34.654 -4.038 1.00 35.11 195 ALA A CA 1
ATOM 1501 C C . ALA A 1 195 ? 26.842 35.462 -3.658 1.00 35.15 195 ALA A C 1
ATOM 1502 O O . ALA A 1 195 ? 26.873 36.693 -3.672 1.00 34.45 195 ALA A O 1
ATOM 1504 N N . SER A 1 196 ? 25.762 34.768 -3.309 1.00 34.57 196 SER A N 1
ATOM 1505 C CA . SER A 1 196 ? 24.500 35.418 -2.963 1.00 34.79 196 SER A CA 1
ATOM 1506 C C . SER A 1 196 ? 24.593 36.519 -1.910 1.00 35.98 196 SER A C 1
ATOM 1507 O O . SER A 1 196 ? 23.816 37.472 -1.938 1.00 35.51 196 SER A O 1
ATOM 1510 N N . ILE A 1 197 ? 25.531 36.395 -0.979 1.00 37.49 197 ILE A N 1
ATOM 1511 C CA . ILE A 1 197 ? 25.684 37.407 0.061 1.00 40.70 197 ILE A CA 1
ATOM 1512 C C . ILE A 1 197 ? 25.979 38.771 -0.558 1.00 43.25 197 ILE A C 1
ATOM 1513 O O . ILE A 1 197 ? 25.417 39.785 -0.147 1.00 43.93 197 ILE A O 1
ATOM 1518 N N . GLU A 1 198 ? 26.858 38.786 -1.552 0.00 45.41 198 GLU A N 1
ATOM 1519 C CA . GLU A 1 198 ? 27.237 40.025 -2.220 0.00 47.66 198 GLU A CA 1
ATOM 1520 C C . GLU A 1 198 ? 26.146 40.473 -3.187 0.00 48.62 198 GLU A C 1
ATOM 1521 O O . GLU A 1 198 ? 25.711 41.623 -3.170 0.00 48.81 198 GLU A O 1
ATOM 1527 N N . GLU A 1 199 ? 25.711 39.540 -4.027 1.00 49.66 199 GLU A N 1
ATOM 1528 C CA . GLU A 1 199 ? 24.685 39.786 -5.034 1.00 50.68 199 GLU A CA 1
ATOM 1529 C C . GLU A 1 199 ? 23.367 40.371 -4.518 1.00 50.87 199 GLU A C 1
ATOM 1530 O O . GLU A 1 199 ? 22.943 41.436 -4.962 1.00 51.87 199 GLU A O 1
ATOM 1536 N N . ASN A 1 200 ? 22.717 39.678 -3.588 1.00 50.47 200 ASN A N 1
ATOM 1537 C CA . ASN A 1 200 ? 21.431 40.135 -3.065 1.00 50.32 200 ASN A CA 1
ATOM 1538 C C . ASN A 1 200 ? 21.528 40.926 -1.767 1.00 50.15 200 ASN A C 1
ATOM 1539 O O . ASN A 1 200 ? 20.620 40.894 -0.936 1.00 50.23 200 ASN A O 1
ATOM 1544 N N . ALA A 1 201 ? 22.624 41.653 -1.606 1.00 49.70 201 ALA A N 1
ATOM 1545 C CA . ALA A 1 201 ? 22.842 42.445 -0.404 1.00 49.84 201 ALA A CA 1
ATOM 1546 C C . ALA A 1 201 ? 21.754 43.494 -0.167 1.00 49.43 201 ALA A C 1
ATOM 1547 O O . ALA A 1 201 ? 21.388 43.771 0.976 1.00 48.79 201 ALA A O 1
ATOM 1549 N N . GLU A 1 202 ? 21.232 44.073 -1.244 1.00 48.65 202 GLU A N 1
ATOM 1550 C CA . GLU A 1 202 ? 20.201 45.100 -1.123 1.00 48.83 202 GLU A CA 1
ATOM 1551 C C . GLU A 1 202 ? 19.011 44.883 -2.057 1.00 48.53 202 GLU A C 1
ATOM 1552 O O . GLU A 1 202 ? 19.117 44.183 -3.064 1.00 49.09 202 GLU A O 1
ATOM 1558 N N . GLY A 1 203 ? 17.879 45.488 -1.710 0.00 47.68 203 GLY A N 1
ATOM 1559 C CA . GLY A 1 203 ? 16.690 45.385 -2.540 0.00 46.43 203 GLY A CA 1
ATOM 1560 C C . GLY A 1 203 ? 15.784 44.177 -2.382 0.00 45.44 203 GLY A C 1
ATOM 1561 O O . GLY A 1 203 ? 14.862 44.005 -3.179 0.00 45.53 203 GLY A O 1
ATOM 1562 N N . TYR A 1 204 ? 16.018 43.341 -1.375 1.00 44.23 204 TYR A N 1
ATOM 1563 C CA . TYR A 1 204 ? 15.171 42.166 -1.189 1.00 42.96 204 TYR A CA 1
ATOM 1564 C C . TYR A 1 204 ? 14.772 41.878 0.258 1.00 42.15 204 TYR A C 1
ATOM 1565 O O . TYR A 1 204 ? 14.860 40.738 0.717 1.00 40.88 204 TYR A O 1
ATOM 1574 N N . LEU A 1 205 ? 14.326 42.909 0.969 1.00 41.68 205 LEU A N 1
ATOM 1575 C CA . LEU A 1 205 ? 13.888 42.765 2.357 1.00 41.85 205 LEU A CA 1
ATOM 1576 C C . LEU A 1 205 ? 15.058 42.570 3.321 1.00 41.20 205 LEU A C 1
ATOM 1577 O O . LEU A 1 205 ? 15.331 43.429 4.158 1.00 40.76 205 LEU A O 1
ATOM 1582 N N . LEU A 1 206 ? 15.738 41.434 3.212 1.00 40.32 206 LEU A N 1
ATOM 1583 C CA . LEU A 1 206 ? 16.883 41.145 4.075 1.00 39.39 206 LEU A CA 1
ATOM 1584 C C . LEU A 1 206 ? 18.136 41.767 3.458 1.00 38.93 206 LEU A C 1
ATOM 1585 O O . LEU A 1 206 ? 18.601 41.325 2.406 1.00 39.44 206 LEU A O 1
ATOM 1590 N N . THR A 1 207 ? 18.672 42.794 4.114 1.00 38.05 207 THR A N 1
ATOM 1591 C CA . THR A 1 207 ? 19.860 43.491 3.623 1.00 37.46 207 THR A CA 1
ATOM 1592 C C . THR A 1 207 ? 21.093 43.249 4.492 1.00 36.55 207 THR A C 1
ATOM 1593 O O . THR A 1 207 ? 20.988 42.738 5.608 1.00 35.14 207 THR A O 1
ATOM 1597 N N . GLY A 1 208 ? 22.259 43.629 3.973 1.00 35.96 208 GLY A N 1
ATOM 1598 C CA . GLY A 1 208 ? 23.498 43.450 4.712 1.00 33.97 208 GLY A CA 1
ATOM 1599 C C . GLY A 1 208 ? 23.572 44.295 5.970 1.00 33.89 208 GLY A C 1
ATOM 1600 O O . GLY A 1 208 ? 24.068 43.844 7.002 1.00 34.00 208 GLY A O 1
ATOM 1601 N N . GLY A 1 209 ? 23.086 45.530 5.894 1.00 32.50 209 GLY A N 1
ATOM 1602 C CA . GLY A 1 209 ? 23.117 46.386 7.064 1.00 30.99 209 GLY A CA 1
ATOM 1603 C C . GLY A 1 209 ? 22.258 45.780 8.153 1.00 29.51 209 GLY A C 1
ATOM 1604 O O . GLY A 1 209 ? 22.612 45.789 9.334 1.00 28.20 209 GLY A O 1
ATOM 1605 N N . MET A 1 210 ? 21.114 45.248 7.742 1.00 28.64 210 MET A N 1
ATOM 1606 C CA . MET A 1 210 ? 20.178 44.617 8.659 1.00 29.89 210 MET A CA 1
ATOM 1607 C C . MET A 1 210 ? 20.854 43.402 9.290 1.00 27.46 210 MET A C 1
ATOM 1608 O O . MET A 1 210 ? 20.794 43.212 10.498 1.00 27.46 210 MET A O 1
ATOM 1613 N N . MET A 1 211 ? 21.497 42.587 8.456 1.00 26.75 211 MET A N 1
ATOM 1614 C CA . MET A 1 211 ? 22.185 41.382 8.918 1.00 27.07 211 MET A CA 1
ATOM 1615 C C . MET A 1 211 ? 23.232 41.657 9.997 1.00 26.37 211 MET A C 1
ATOM 1616 O O . MET A 1 211 ? 23.309 40.936 10.993 1.00 25.64 211 MET A O 1
ATOM 1621 N N . LEU A 1 212 ? 24.047 42.687 9.800 1.00 24.62 212 LEU A N 1
ATOM 1622 C CA . LEU A 1 212 ? 25.064 43.022 10.786 1.00 24.28 212 LEU A CA 1
ATOM 1623 C C . LEU A 1 212 ? 24.375 43.503 12.063 1.00 23.00 212 LEU A C 1
ATOM 1624 O O . LEU A 1 212 ? 24.792 43.170 13.173 1.00 23.25 212 LEU A O 1
ATOM 1629 N N . TRP A 1 213 ? 23.310 44.282 11.898 1.00 23.50 213 TRP A N 1
ATOM 1630 C CA . TRP A 1 213 ? 22.564 44.800 13.043 1.00 23.51 213 TRP A CA 1
ATOM 1631 C C . TRP A 1 213 ? 22.011 43.654 13.901 1.00 23.53 213 TRP A C 1
ATOM 1632 O O . TRP A 1 213 ? 22.154 43.654 15.126 1.00 24.11 213 TRP A O 1
ATOM 1643 N N . PHE A 1 214 ? 21.369 42.688 13.251 1.00 23.24 214 PHE A N 1
ATOM 1644 C CA . PHE A 1 214 ? 20.802 41.535 13.950 1.00 23.61 214 PHE A CA 1
ATOM 1645 C C . PHE A 1 214 ? 21.872 40.798 14.746 1.00 23.09 214 PHE A C 1
ATOM 1646 O O . PHE A 1 214 ? 21.650 40.405 15.891 1.00 23.25 214 PHE A O 1
ATOM 1654 N N . ARG A 1 215 ? 23.033 40.605 14.128 1.00 24.61 215 ARG A N 1
ATOM 1655 C CA . ARG A 1 215 ? 24.144 39.920 14.775 1.00 24.39 215 ARG A CA 1
ATOM 1656 C C . ARG A 1 215 ? 24.618 40.694 16.005 1.00 25.66 215 ARG A C 1
ATOM 1657 O O . ARG A 1 215 ? 25.003 40.098 17.014 1.00 24.31 215 ARG A O 1
ATOM 1665 N N . ASP A 1 216 ? 24.579 42.022 15.925 1.00 24.56 216 ASP A N 1
ATOM 1666 C CA . ASP A 1 216 ? 24.985 42.855 17.052 1.00 25.25 216 ASP A CA 1
ATOM 1667 C C . ASP A 1 216 ? 24.045 42.609 18.229 1.00 22.78 216 ASP A C 1
ATOM 1668 O O . ASP A 1 216 ? 24.483 42.474 19.371 1.00 23.14 216 ASP A O 1
ATOM 1673 N N . GLN A 1 217 ? 22.746 42.553 17.945 1.00 21.21 217 GLN A N 1
ATOM 1674 C CA . GLN A 1 217 ? 21.744 42.326 18.984 1.00 20.42 217 GLN A CA 1
ATOM 1675 C C . GLN A 1 217 ? 21.886 40.944 19.619 1.00 18.46 217 GLN A C 1
ATOM 1676 O O . GLN A 1 217 ? 21.819 40.799 20.834 1.00 18.90 217 GLN A O 1
ATOM 1682 N N . TYR A 1 218 ? 22.065 39.938 18.770 1.00 18.54 218 TYR A N 1
ATOM 1683 C CA . TYR A 1 218 ? 22.156 38.543 19.192 1.00 17.48 218 TYR A CA 1
ATOM 1684 C C . TYR A 1 218 ? 23.489 38.097 19.793 1.00 17.22 218 TYR A C 1
ATOM 1685 O O . TYR A 1 218 ? 23.511 37.460 20.843 1.00 18.69 218 TYR A O 1
ATOM 1694 N N . LEU A 1 219 ? 24.597 38.427 19.138 1.00 20.09 219 LEU A N 1
ATOM 1695 C CA . LEU A 1 219 ? 25.915 38.012 19.617 1.00 22.85 219 LEU A CA 1
ATOM 1696 C C . LEU A 1 219 ? 26.615 38.937 20.627 1.00 26.42 219 LEU A C 1
ATOM 1697 O O . LEU A 1 219 ? 26.316 40.132 20.720 1.00 26.13 219 LEU A O 1
ATOM 1702 N N . ASN A 1 220 ? 27.558 38.360 21.374 1.00 28.82 220 ASN A N 1
ATOM 1703 C CA . ASN A 1 220 ? 28.321 39.085 22.395 1.00 32.13 220 ASN A CA 1
ATOM 1704 C C . ASN A 1 220 ? 29.721 39.527 21.955 1.00 32.89 220 ASN A C 1
ATOM 1705 O O . ASN A 1 220 ? 30.250 40.513 22.474 1.00 33.53 220 ASN A O 1
ATOM 1710 N N . SER A 1 221 ? 30.322 38.800 21.014 1.00 32.42 221 SER A N 1
ATOM 1711 C CA . SER A 1 221 ? 31.662 39.133 20.525 1.00 31.71 221 SER A CA 1
ATOM 1712 C C . SER A 1 221 ? 31.863 38.685 19.082 1.00 31.11 221 SER A C 1
ATOM 1713 O O . SER A 1 221 ? 31.084 37.892 18.562 1.00 31.07 221 SER A O 1
ATOM 1716 N N . LEU A 1 222 ? 32.918 39.187 18.443 1.00 31.24 222 LEU A N 1
ATOM 1717 C CA . LEU A 1 222 ? 33.211 38.829 17.057 1.00 31.01 222 LEU A CA 1
ATOM 1718 C C . LEU A 1 222 ? 33.515 37.346 16.882 1.00 30.54 222 LEU A C 1
ATOM 1719 O O . LEU A 1 222 ? 33.192 36.765 15.847 1.00 28.71 222 LEU A O 1
ATOM 1724 N N . GLU A 1 223 ? 34.152 36.744 17.884 1.00 29.04 223 GLU A N 1
ATOM 1725 C CA . GLU A 1 223 ? 34.508 35.328 17.818 1.00 30.89 223 GLU A CA 1
ATOM 1726 C C . GLU A 1 223 ? 33.285 34.452 17.605 1.00 28.17 223 GLU A C 1
ATOM 1727 O O . GLU A 1 223 ? 33.371 33.394 16.987 1.00 29.68 223 GLU A O 1
ATOM 1733 N N . GLU A 1 224 ? 32.145 34.895 18.119 1.00 26.19 224 GLU A N 1
ATOM 1734 C CA . GLU A 1 224 ? 30.914 34.125 17.990 1.00 23.82 224 GLU A CA 1
ATOM 1735 C C . GLU A 1 224 ? 30.369 34.030 16.569 1.00 23.01 224 GLU A C 1
ATOM 1736 O O . GLU A 1 224 ? 29.426 33.280 16.316 1.00 22.79 224 GLU A O 1
ATOM 1742 N N . LEU A 1 225 ? 30.955 34.781 15.640 1.00 22.05 225 LEU A N 1
ATOM 1743 C CA . LEU A 1 225 ? 30.501 34.731 14.253 1.00 21.19 225 LEU A CA 1
ATOM 1744 C C . LEU A 1 225 ? 30.791 33.358 13.645 1.00 21.37 225 LEU A C 1
ATOM 1745 O O . LEU A 1 225 ? 30.128 32.927 12.697 1.00 21.71 225 LEU A O 1
ATOM 1750 N N . THR A 1 226 ? 31.789 32.671 14.191 1.00 20.72 226 THR A N 1
ATOM 1751 C CA . THR A 1 226 ? 32.144 31.350 13.691 1.00 21.18 226 THR A CA 1
ATOM 1752 C C . THR A 1 226 ? 31.909 30.274 14.750 1.00 19.81 226 THR A C 1
ATOM 1753 O O . THR A 1 226 ? 32.364 29.140 14.611 1.00 18.13 226 THR A O 1
ATOM 1757 N N . HIS A 1 227 ? 31.197 30.650 15.809 1.00 18.77 227 HIS A N 1
ATOM 1758 C CA . HIS A 1 227 ? 30.846 29.724 16.887 1.00 20.07 227 HIS A CA 1
ATOM 1759 C C . HIS A 1 227 ? 29.903 28.736 16.195 1.00 20.19 227 HIS A C 1
ATOM 1760 O O . HIS A 1 227 ? 28.968 29.154 15.517 1.00 19.42 227 HIS A O 1
ATOM 1767 N N . PRO A 1 228 ? 30.142 27.422 16.343 1.00 21.19 228 PRO A N 1
ATOM 1768 C CA . PRO A 1 228 ? 29.285 26.415 15.703 1.00 21.27 228 PRO A CA 1
ATOM 1769 C C . PRO A 1 228 ? 27.798 26.483 16.045 1.00 21.07 228 PRO A C 1
ATOM 1770 O O . PRO A 1 228 ? 26.965 26.014 15.269 1.00 21.41 228 PRO A O 1
ATOM 1774 N N . TRP A 1 229 ? 27.461 27.065 17.194 1.00 20.36 229 TRP A N 1
ATOM 1775 C CA . TRP A 1 229 ? 26.059 27.176 17.581 1.00 19.53 229 TRP A CA 1
ATOM 1776 C C . TRP A 1 229 ? 25.403 28.380 16.916 1.00 19.54 229 TRP A C 1
ATOM 1777 O O . TRP A 1 229 ? 24.203 28.601 17.064 1.00 16.50 229 TRP A O 1
ATOM 1788 N N . PHE A 1 230 ? 26.203 29.164 16.196 1.00 19.72 230 PHE A N 1
ATOM 1789 C CA . PHE A 1 230 ? 25.688 30.320 15.461 1.00 19.09 230 PHE A CA 1
ATOM 1790 C C . PHE A 1 230 ? 25.787 30.005 13.968 1.00 17.50 230 PHE A C 1
ATOM 1791 O O . PHE A 1 230 ? 24.863 30.261 13.194 1.00 16.87 230 PHE A O 1
ATOM 1799 N N . SER A 1 231 ? 26.930 29.454 13.577 1.00 17.20 231 SER A N 1
ATOM 1800 C CA . SER A 1 231 ? 27.183 29.061 12.194 1.00 16.51 231 SER A CA 1
ATOM 1801 C C . SER A 1 231 ? 27.452 27.558 12.202 1.00 16.32 231 SER A C 1
ATOM 1802 O O . SER A 1 231 ? 28.600 27.125 12.139 1.00 18.55 231 SER A O 1
ATOM 1805 N N . PRO A 1 232 ? 26.391 26.739 12.285 1.00 16.87 232 PRO A N 1
ATOM 1806 C CA . PRO A 1 232 ? 26.570 25.283 12.302 1.00 18.42 232 PRO A CA 1
ATOM 1807 C C . PRO A 1 232 ? 27.269 24.696 11.084 1.00 19.04 232 PRO A C 1
ATOM 1808 O O . PRO A 1 232 ? 27.794 23.585 11.148 1.00 20.94 232 PRO A O 1
ATOM 1812 N N . VAL A 1 233 ? 27.288 25.438 9.981 1.00 18.29 233 VAL A N 1
ATOM 1813 C CA . VAL A 1 233 ? 27.935 24.951 8.769 1.00 17.32 233 VAL A CA 1
ATOM 1814 C C . VAL A 1 233 ? 29.427 24.765 9.029 1.00 18.65 233 VAL A C 1
ATOM 1815 O O . VAL A 1 233 ? 30.115 24.071 8.283 1.00 18.77 233 VAL A O 1
ATOM 1819 N N . LEU A 1 234 ? 29.915 25.381 10.101 1.00 19.27 234 LEU A N 1
ATOM 1820 C CA . LEU A 1 234 ? 31.329 25.298 10.457 1.00 22.05 234 LEU A CA 1
ATOM 1821 C C . LEU A 1 234 ? 31.656 24.171 11.438 1.00 21.96 234 LEU A C 1
ATOM 1822 O O . LEU A 1 234 ? 32.825 23.875 11.674 1.00 23.45 234 LEU A O 1
ATOM 1827 N N . TYR A 1 235 ? 30.631 23.542 12.005 1.00 23.26 235 TYR A N 1
ATOM 1828 C CA . TYR A 1 235 ? 30.840 22.442 12.947 1.00 22.53 235 TYR A CA 1
ATOM 1829 C C . TYR A 1 235 ? 31.647 21.355 12.230 1.00 24.21 235 TYR A C 1
ATOM 1830 O O . TYR A 1 235 ? 31.292 20.934 11.133 1.00 21.91 235 TYR A O 1
ATOM 1839 N N . PRO A 1 236 ? 32.737 20.879 12.854 1.00 24.80 236 PRO A N 1
ATOM 1840 C CA . PRO A 1 236 ? 33.628 19.850 12.304 1.00 25.62 236 PRO A CA 1
ATOM 1841 C C . PRO A 1 236 ? 33.119 18.422 12.132 1.00 24.51 236 PRO A C 1
ATOM 1842 O O . PRO A 1 236 ? 33.759 17.629 11.452 1.00 27.03 236 PRO A O 1
ATOM 1846 N N . ASP A 1 237 ? 31.991 18.079 12.739 1.00 24.27 237 ASP A N 1
ATOM 1847 C CA . ASP A 1 237 ? 31.491 16.714 12.612 1.00 25.66 237 ASP A CA 1
ATOM 1848 C C . ASP A 1 237 ? 29.975 16.649 12.490 1.00 24.81 237 ASP A C 1
ATOM 1849 O O . ASP A 1 237 ? 29.270 16.432 13.470 1.00 25.58 237 ASP A O 1
ATOM 1854 N N . LEU A 1 238 ? 29.483 16.827 11.268 1.00 22.87 238 LEU A N 1
ATOM 1855 C CA . LEU A 1 238 ? 28.054 16.798 11.000 1.00 21.05 238 LEU A CA 1
ATOM 1856 C C . LEU A 1 238 ? 27.527 15.395 10.698 1.00 21.32 238 LEU A C 1
ATOM 1857 O O . LEU A 1 238 ? 26.366 15.238 10.324 1.00 19.56 238 LEU A O 1
ATOM 1862 N N . SER A 1 239 ? 28.366 14.374 10.871 1.00 20.39 239 SER A N 1
ATOM 1863 C CA . SER A 1 239 ? 27.943 12.999 10.595 1.00 21.53 239 SER A CA 1
ATOM 1864 C C . SER A 1 239 ? 26.881 12.526 11.584 1.00 22.27 239 SER A C 1
ATOM 1865 O O . SER A 1 239 ? 26.832 12.986 12.722 1.00 22.70 239 SER A O 1
ATOM 1868 N N . GLY A 1 240 ? 26.031 11.607 11.141 1.00 21.31 240 GLY A N 1
ATOM 1869 C CA . GLY A 1 240 ? 24.998 11.069 12.009 1.00 21.13 240 GLY A CA 1
ATOM 1870 C C . GLY A 1 240 ? 23.807 11.960 12.322 1.00 22.14 240 GLY A C 1
ATOM 1871 O O . GLY A 1 240 ? 22.977 11.592 13.151 1.00 21.92 240 GLY A O 1
ATOM 1872 N N . LEU A 1 241 ? 23.707 13.123 11.683 1.00 19.44 241 LEU A N 1
ATOM 1873 C CA . LEU A 1 241 ? 22.577 14.010 11.938 1.00 20.10 241 LEU A CA 1
ATOM 1874 C C . LEU A 1 241 ? 21.323 13.528 11.205 1.00 19.59 241 LEU A C 1
ATOM 1875 O O . LEU A 1 241 ? 21.404 12.727 10.276 1.00 19.44 241 LEU A O 1
ATOM 1880 N N . PRO A 1 242 ? 20.140 14.017 11.616 1.00 19.81 242 PRO A N 1
ATOM 1881 C CA . PRO A 1 242 ? 18.876 13.620 10.983 1.00 19.23 242 PRO A CA 1
ATOM 1882 C C . PRO A 1 242 ? 18.803 14.066 9.519 1.00 19.54 242 PRO A C 1
ATOM 1883 O O . PRO A 1 242 ? 19.381 15.088 9.153 1.00 18.73 242 PRO A O 1
ATOM 1887 N N . PRO A 1 243 ? 18.087 13.303 8.669 1.00 18.95 243 PRO A N 1
ATOM 1888 C CA . PRO A 1 243 ? 17.938 13.642 7.248 1.00 19.53 243 PRO A CA 1
ATOM 1889 C C . PRO A 1 243 ? 17.355 15.043 7.190 1.00 18.72 243 PRO A C 1
ATOM 1890 O O . PRO A 1 243 ? 16.551 15.407 8.045 1.00 18.30 243 PRO A O 1
ATOM 1894 N N . ALA A 1 244 ? 17.729 15.828 6.188 1.00 19.48 244 ALA A N 1
ATOM 1895 C CA . ALA A 1 244 ? 17.211 17.185 6.117 1.00 18.92 244 ALA A CA 1
ATOM 1896 C C . ALA A 1 244 ? 16.659 17.615 4.776 1.00 19.60 244 ALA A C 1
ATOM 1897 O O . ALA A 1 244 ? 16.994 17.052 3.730 1.00 19.33 244 ALA A O 1
ATOM 1899 N N . TYR A 1 245 ? 15.796 18.626 4.835 1.00 18.31 245 TYR A N 1
ATOM 1900 C CA . TYR A 1 245 ? 15.222 19.240 3.652 1.00 17.52 245 TYR A CA 1
ATOM 1901 C C . TYR A 1 245 ? 15.464 20.728 3.838 1.00 18.79 245 TYR A C 1
ATOM 1902 O O . TYR A 1 245 ? 15.088 21.308 4.870 1.00 16.27 245 TYR A O 1
ATOM 1911 N N . ILE A 1 246 ? 16.088 21.341 2.840 1.00 16.45 246 ILE A N 1
ATOM 1912 C CA . ILE A 1 246 ? 16.399 22.756 2.889 1.00 17.17 246 ILE A CA 1
ATOM 1913 C C . ILE A 1 246 ? 15.737 23.513 1.740 1.00 17.60 246 ILE A C 1
ATOM 1914 O O . ILE A 1 246 ? 15.828 23.106 0.577 1.00 17.87 246 ILE A O 1
ATOM 1919 N N . ALA A 1 247 ? 15.066 24.612 2.071 1.00 15.85 247 ALA A N 1
ATOM 1920 C CA . ALA A 1 247 ? 14.422 25.433 1.060 1.00 17.80 247 ALA A CA 1
ATOM 1921 C C . ALA A 1 247 ? 15.168 26.755 0.996 1.00 19.60 247 ALA A C 1
ATOM 1922 O O . ALA A 1 247 ? 15.446 27.367 2.032 1.00 19.98 247 ALA A O 1
ATOM 1924 N N . THR A 1 248 ? 15.515 27.188 -0.212 1.00 18.57 248 THR A N 1
ATOM 1925 C CA . THR A 1 248 ? 16.206 28.462 -0.375 1.00 18.70 248 THR A CA 1
ATOM 1926 C C . THR A 1 248 ? 15.401 29.318 -1.338 1.00 20.53 248 THR A C 1
ATOM 1927 O O . THR A 1 248 ? 14.577 28.797 -2.088 1.00 19.01 248 THR A O 1
ATOM 1931 N N . ALA A 1 249 ? 15.613 30.632 -1.286 1.00 21.13 249 ALA A N 1
ATOM 1932 C CA . ALA A 1 249 ? 14.913 31.568 -2.164 1.00 23.24 249 ALA A CA 1
ATOM 1933 C C . ALA A 1 249 ? 15.938 32.169 -3.117 1.00 24.17 249 ALA A C 1
ATOM 1934 O O . ALA A 1 249 ? 17.025 32.556 -2.695 1.00 24.12 249 ALA A O 1
ATOM 1936 N N . GLN A 1 250 ? 15.601 32.256 -4.399 1.00 26.36 250 GLN A N 1
ATOM 1937 C CA . GLN A 1 250 ? 16.557 32.794 -5.359 1.00 29.80 250 GLN A CA 1
ATOM 1938 C C . GLN A 1 250 ? 17.086 34.175 -4.989 1.00 30.56 250 GLN A C 1
ATOM 1939 O O . GLN A 1 250 ? 18.299 34.376 -4.897 1.00 30.68 250 GLN A O 1
ATOM 1945 N N . TYR A 1 251 ? 16.179 35.122 -4.772 1.00 30.00 251 TYR A N 1
ATOM 1946 C CA . TYR A 1 251 ? 16.576 36.481 -4.431 1.00 31.40 251 TYR A CA 1
ATOM 1947 C C . TYR A 1 251 ? 16.685 36.665 -2.930 1.00 30.66 251 TYR A C 1
ATOM 1948 O O . TYR A 1 251 ? 15.986 37.477 -2.329 1.00 33.45 251 TYR A O 1
ATOM 1957 N N . ASP A 1 252 ? 17.584 35.893 -2.336 1.00 30.25 252 ASP A N 1
ATOM 1958 C CA . ASP A 1 252 ? 17.820 35.918 -0.904 1.00 27.74 252 ASP A CA 1
ATOM 1959 C C . ASP A 1 252 ? 19.328 35.900 -0.713 1.00 25.23 252 ASP A C 1
ATOM 1960 O O . ASP A 1 252 ? 20.019 35.077 -1.310 1.00 27.21 252 ASP A O 1
ATOM 1965 N N . PRO A 1 253 ? 19.866 36.827 0.097 1.00 24.89 253 PRO A N 1
ATOM 1966 C CA . PRO A 1 253 ? 21.315 36.850 0.320 1.00 24.52 253 PRO A CA 1
ATOM 1967 C C . PRO A 1 253 ? 21.799 35.573 1.000 1.00 23.70 253 PRO A C 1
ATOM 1968 O O . PRO A 1 253 ? 22.981 35.233 0.941 1.00 24.11 253 PRO A O 1
ATOM 1972 N N . LEU A 1 254 ? 20.876 34.867 1.643 1.00 22.06 254 LEU A N 1
ATOM 1973 C CA . LEU A 1 254 ? 21.212 33.620 2.323 1.00 21.59 254 LEU A CA 1
ATOM 1974 C C . LEU A 1 254 ? 20.976 32.403 1.434 1.00 21.93 254 LEU A C 1
ATOM 1975 O O . LEU A 1 254 ? 21.072 31.261 1.894 1.00 20.80 254 LEU A O 1
ATOM 1980 N N . ARG A 1 255 ? 20.668 32.636 0.161 1.00 21.50 255 ARG A N 1
ATOM 1981 C CA . ARG A 1 255 ? 20.433 31.519 -0.746 1.00 23.46 255 ARG A CA 1
ATOM 1982 C C . ARG A 1 255 ? 21.606 30.541 -0.733 1.00 23.15 255 ARG A C 1
ATOM 1983 O O . ARG A 1 255 ? 21.430 29.349 -0.488 1.00 24.81 255 ARG A O 1
ATOM 1991 N N . ASP A 1 256 ? 22.806 31.050 -0.991 1.00 22.72 256 ASP A N 1
ATOM 1992 C CA . ASP A 1 256 ? 23.998 30.207 -1.021 1.00 23.06 256 ASP A CA 1
ATOM 1993 C C . ASP A 1 256 ? 24.362 29.669 0.361 1.00 22.19 256 ASP A C 1
ATOM 1994 O O . ASP A 1 256 ? 25.096 28.689 0.481 1.00 18.94 256 ASP A O 1
ATOM 1999 N N . VAL A 1 257 ? 23.851 30.320 1.401 1.00 22.07 257 VAL A N 1
ATOM 2000 C CA . VAL A 1 257 ? 24.098 29.874 2.766 1.00 22.22 257 VAL A CA 1
ATOM 2001 C C . VAL A 1 257 ? 23.374 28.543 2.937 1.00 21.43 257 VAL A C 1
ATOM 2002 O O . VAL A 1 257 ? 23.928 27.583 3.475 1.00 22.46 257 VAL A O 1
ATOM 2006 N N . GLY A 1 258 ? 22.130 28.498 2.471 1.00 20.65 258 GLY A N 1
ATOM 2007 C CA . GLY A 1 258 ? 21.352 27.277 2.549 1.00 18.72 258 GLY A CA 1
ATOM 2008 C C . GLY A 1 258 ? 22.064 26.207 1.748 1.00 19.08 258 GLY A C 1
ATOM 2009 O O . GLY A 1 258 ? 22.182 25.068 2.190 1.00 18.70 258 GLY A O 1
ATOM 2010 N N . LYS A 1 259 ? 22.562 26.585 0.574 1.00 17.91 259 LYS A N 1
ATOM 2011 C CA . LYS A 1 259 ? 23.271 25.658 -0.300 1.00 18.22 259 LYS A CA 1
ATOM 2012 C C . LYS A 1 259 ? 24.521 25.108 0.383 1.00 18.56 259 LYS A C 1
ATOM 2013 O O . LYS A 1 259 ? 24.826 23.918 0.277 1.00 17.00 259 LYS A O 1
ATOM 2019 N N . LEU A 1 260 ? 25.243 25.983 1.078 1.00 17.09 260 LEU A N 1
ATOM 2020 C CA . LEU A 1 260 ? 26.456 25.581 1.780 1.00 18.67 260 LEU A CA 1
ATOM 2021 C C . LEU A 1 260 ? 26.162 24.569 2.879 1.00 18.50 260 LEU A C 1
ATOM 2022 O O . LEU A 1 260 ? 26.995 23.721 3.174 1.00 17.21 260 LEU A O 1
ATOM 2027 N N . TYR A 1 261 ? 24.988 24.659 3.497 1.00 17.56 261 TYR A N 1
ATOM 2028 C CA . TYR A 1 261 ? 24.668 23.707 4.554 1.00 17.13 261 TYR A CA 1
ATOM 2029 C C . TYR A 1 261 ? 24.314 22.350 3.955 1.00 17.99 261 TYR A C 1
ATOM 2030 O O . TYR A 1 261 ? 24.629 21.305 4.533 1.00 17.28 261 TYR A O 1
ATOM 2039 N N . ALA A 1 262 ? 23.653 22.360 2.802 1.00 16.78 262 ALA A N 1
ATOM 2040 C CA . ALA A 1 262 ? 23.309 21.105 2.143 1.00 19.22 262 ALA A CA 1
ATOM 2041 C C . ALA A 1 262 ? 24.618 20.386 1.812 1.00 19.68 262 ALA A C 1
ATOM 2042 O O . ALA A 1 262 ? 24.729 19.171 1.974 1.00 20.47 262 ALA A O 1
ATOM 2044 N N . GLU A 1 263 ? 25.619 21.145 1.369 1.00 20.98 263 GLU A N 1
ATOM 2045 C CA . GLU A 1 263 ? 26.913 20.558 1.019 1.00 22.28 263 GLU A CA 1
ATOM 2046 C C . GLU A 1 263 ? 27.650 19.991 2.228 1.00 21.29 263 GLU A C 1
ATOM 2047 O O . GLU A 1 263 ? 28.261 18.925 2.143 1.00 18.97 263 GLU A O 1
ATOM 2053 N N . ALA A 1 264 ? 27.608 20.716 3.343 1.00 18.86 264 ALA A N 1
ATOM 2054 C CA . ALA A 1 264 ? 28.271 20.276 4.567 1.00 18.98 264 ALA A CA 1
ATOM 2055 C C . ALA A 1 264 ? 27.600 19.002 5.072 1.00 18.73 264 ALA A C 1
ATOM 2056 O O . ALA A 1 264 ? 28.271 18.054 5.477 1.00 20.80 264 ALA A O 1
ATOM 2058 N N . LEU A 1 265 ? 26.272 18.976 5.052 1.00 16.94 265 LEU A N 1
ATOM 2059 C CA . LEU A 1 265 ? 25.550 17.792 5.485 1.00 17.51 265 LEU A CA 1
ATOM 2060 C C . LEU A 1 265 ? 25.866 16.623 4.542 1.00 19.42 265 LEU A C 1
ATOM 2061 O O . LEU A 1 265 ? 26.177 15.518 4.993 1.00 18.31 265 LEU A O 1
ATOM 2066 N N . ASN A 1 266 ? 25.788 16.872 3.234 1.00 19.17 266 ASN A N 1
ATOM 2067 C CA . ASN A 1 266 ? 26.063 15.836 2.234 1.00 19.99 266 ASN A CA 1
ATOM 2068 C C . ASN A 1 266 ? 27.486 15.296 2.404 1.00 20.04 266 ASN A C 1
ATOM 2069 O O . ASN A 1 266 ? 27.722 14.093 2.321 1.00 19.81 266 ASN A O 1
ATOM 2074 N N . LYS A 1 267 ? 28.426 16.203 2.646 1.00 18.21 267 LYS A N 1
ATOM 2075 C CA . LYS A 1 267 ? 29.829 15.861 2.862 1.00 19.30 267 LYS A CA 1
ATOM 2076 C C . LYS A 1 267 ? 29.991 14.898 4.040 1.00 20.78 267 LYS A C 1
ATOM 2077 O O . LYS A 1 267 ? 30.849 14.009 4.017 1.00 20.16 267 LYS A O 1
ATOM 2083 N N . ALA A 1 268 ? 29.156 15.085 5.062 1.00 20.32 268 ALA A N 1
ATOM 2084 C CA . ALA A 1 268 ? 29.191 14.267 6.269 1.00 20.71 268 ALA A CA 1
ATOM 2085 C C . ALA A 1 268 ? 28.364 12.994 6.159 1.00 20.56 268 ALA A C 1
ATOM 2086 O O . ALA A 1 268 ? 28.164 12.299 7.153 1.00 21.49 268 ALA A O 1
ATOM 2088 N N . GLY A 1 269 ? 27.878 12.701 4.956 1.00 20.87 269 GLY A N 1
ATOM 2089 C CA . GLY A 1 269 ? 27.090 11.501 4.735 1.00 20.39 269 GLY A CA 1
ATOM 2090 C C . GLY A 1 269 ? 25.645 11.574 5.193 1.00 23.39 269 GLY A C 1
ATOM 2091 O O . GLY A 1 269 ? 24.984 10.546 5.329 1.00 22.83 269 GLY A O 1
ATOM 2092 N N . VAL A 1 270 ? 25.156 12.783 5.444 1.00 21.70 270 VAL A N 1
ATOM 2093 C CA . VAL A 1 270 ? 23.776 12.981 5.887 1.00 21.52 270 VAL A CA 1
ATOM 2094 C C . VAL A 1 270 ? 22.846 13.134 4.685 1.00 22.14 270 VAL A C 1
ATOM 2095 O O . VAL A 1 270 ? 23.167 13.837 3.729 1.00 21.30 270 VAL A O 1
ATOM 2099 N N . LYS A 1 271 ? 21.692 12.476 4.732 1.00 22.43 271 LYS A N 1
ATOM 2100 C CA . LYS A 1 271 ? 20.725 12.572 3.644 1.00 23.82 271 LYS A CA 1
ATOM 2101 C C . LYS A 1 271 ? 20.135 13.975 3.627 1.00 22.94 271 LYS A C 1
ATOM 2102 O O . LYS A 1 271 ? 19.616 14.441 4.636 1.00 24.35 271 LYS A O 1
ATOM 2108 N N . VAL A 1 272 ? 20.214 14.648 2.487 1.00 21.55 272 VAL A N 1
ATOM 2109 C CA . VAL A 1 272 ? 19.663 15.989 2.396 1.00 22.91 272 VAL A CA 1
ATOM 2110 C C . VAL A 1 272 ? 19.125 16.353 1.020 1.00 23.69 272 VAL A C 1
ATOM 2111 O O . VAL A 1 272 ? 19.696 15.984 -0.010 1.00 22.88 272 VAL A O 1
ATOM 2115 N N . GLU A 1 273 ? 17.999 17.057 1.020 1.00 21.87 273 GLU A N 1
ATOM 2116 C CA . GLU A 1 273 ? 17.373 17.525 -0.207 1.00 23.10 273 GLU A CA 1
ATOM 2117 C C . GLU A 1 273 ? 17.290 19.040 -0.107 1.00 22.80 273 GLU A C 1
ATOM 2118 O O . GLU A 1 273 ? 16.880 19.582 0.916 1.00 20.92 273 GLU A O 1
ATOM 2124 N N . ILE A 1 274 ? 17.706 19.730 -1.158 1.00 21.53 274 ILE A N 1
ATOM 2125 C CA . ILE A 1 274 ? 17.632 21.177 -1.149 1.00 22.74 274 ILE A CA 1
ATOM 2126 C C . ILE A 1 274 ? 16.880 21.640 -2.387 1.00 22.87 274 ILE A C 1
ATOM 2127 O O . ILE A 1 274 ? 17.151 21.178 -3.495 1.00 20.76 274 ILE A O 1
ATOM 2132 N N . GLU A 1 275 ? 15.916 22.532 -2.186 1.00 23.31 275 GLU A N 1
ATOM 2133 C CA . GLU A 1 275 ? 15.122 23.070 -3.283 1.00 24.65 275 GLU A CA 1
ATOM 2134 C C . GLU A 1 275 ? 15.197 24.582 -3.278 1.00 25.04 275 GLU A C 1
ATOM 2135 O O . GLU A 1 275 ? 14.949 25.214 -2.252 1.00 24.19 275 GLU A O 1
ATOM 2141 N N . ASN A 1 276 ? 15.548 25.161 -4.421 1.00 24.06 276 ASN A N 1
ATOM 2142 C CA . ASN A 1 276 ? 15.632 26.610 -4.530 1.00 25.84 276 ASN A CA 1
ATOM 2143 C C . ASN A 1 276 ? 14.372 27.078 -5.229 1.00 26.71 276 ASN A C 1
ATOM 2144 O O . ASN A 1 276 ? 14.052 26.597 -6.315 1.00 26.51 276 ASN A O 1
ATOM 2149 N N . PHE A 1 277 ? 13.655 28.007 -4.605 1.00 24.84 277 PHE A N 1
ATOM 2150 C CA . PHE A 1 277 ? 12.421 28.507 -5.179 1.00 26.19 277 PHE A CA 1
ATOM 2151 C C . PHE A 1 277 ? 12.629 29.778 -5.984 1.00 27.49 277 PHE A C 1
ATOM 2152 O O . PHE A 1 277 ? 13.065 30.807 -5.461 1.00 25.95 277 PHE A O 1
ATOM 2160 N N . GLU A 1 278 ? 12.320 29.682 -7.272 1.00 30.64 278 GLU A N 1
ATOM 2161 C CA . GLU A 1 278 ? 12.457 30.801 -8.191 1.00 33.34 278 GLU A CA 1
ATOM 2162 C C . GLU A 1 278 ? 11.435 31.896 -7.909 1.00 32.00 278 GLU A C 1
ATOM 2163 O O . GLU A 1 278 ? 10.322 31.634 -7.453 1.00 34.03 278 GLU A O 1
ATOM 2169 N N . ASP A 1 279 ? 11.822 33.129 -8.196 1.00 31.68 279 ASP A N 1
ATOM 2170 C CA . ASP A 1 279 ? 10.932 34.270 -8.024 1.00 31.47 279 ASP A CA 1
ATOM 2171 C C . ASP A 1 279 ? 10.552 34.644 -6.594 1.00 28.22 279 ASP A C 1
ATOM 2172 O O . ASP A 1 279 ? 9.719 35.523 -6.399 1.00 28.83 279 ASP A O 1
ATOM 2177 N N . LEU A 1 280 ? 11.152 33.999 -5.598 1.00 26.22 280 LEU A N 1
ATOM 2178 C CA . LEU A 1 280 ? 10.833 34.318 -4.208 1.00 22.80 280 LEU A CA 1
ATOM 2179 C C . LEU A 1 280 ? 12.007 34.935 -3.452 1.00 23.66 280 LEU A C 1
ATOM 2180 O O . LEU A 1 280 ? 13.165 34.792 -3.851 1.00 21.80 280 LEU A O 1
ATOM 2185 N N . ILE A 1 281 ? 11.685 35.615 -2.354 1.00 21.85 281 ILE A N 1
ATOM 2186 C CA . ILE A 1 281 ? 12.669 36.290 -1.514 1.00 22.16 281 ILE A CA 1
ATOM 2187 C C . ILE A 1 281 ? 12.752 35.656 -0.127 1.00 22.55 281 ILE A C 1
ATOM 2188 O O . ILE A 1 281 ? 11.956 34.785 0.219 1.00 18.16 281 ILE A O 1
ATOM 2193 N N . HIS A 1 282 ? 13.712 36.110 0.671 1.00 21.36 282 HIS A N 1
ATOM 2194 C CA . HIS A 1 282 ? 13.853 35.599 2.026 1.00 20.28 282 HIS A CA 1
ATOM 2195 C C . HIS A 1 282 ? 12.556 35.917 2.770 1.00 20.40 282 HIS A C 1
ATOM 2196 O O . HIS A 1 282 ? 11.945 36.957 2.533 1.00 18.99 282 HIS A O 1
ATOM 2203 N N . GLY A 1 283 ? 12.135 35.016 3.654 1.00 20.40 283 GLY A N 1
ATOM 2204 C CA . GLY A 1 283 ? 10.920 35.236 4.422 1.00 19.26 283 GLY A CA 1
ATOM 2205 C C . GLY A 1 283 ? 9.619 35.117 3.646 1.00 17.08 283 GLY A C 1
ATOM 2206 O O . GLY A 1 283 ? 8.597 35.650 4.071 1.00 17.04 283 GLY A O 1
ATOM 2207 N N . PHE A 1 284 ? 9.629 34.401 2.527 1.00 18.75 284 PHE A N 1
ATOM 2208 C CA . PHE A 1 284 ? 8.416 34.278 1.727 1.00 17.61 284 PHE A CA 1
ATOM 2209 C C . PHE A 1 284 ? 7.257 33.559 2.405 1.00 18.67 284 PHE A C 1
ATOM 2210 O O . PHE A 1 284 ? 6.114 33.678 1.963 1.00 19.23 284 PHE A O 1
ATOM 2218 N N . ALA A 1 285 ? 7.534 32.819 3.474 1.00 17.96 285 ALA A N 1
ATOM 2219 C CA . ALA A 1 285 ? 6.465 32.119 4.179 1.00 19.37 285 ALA A CA 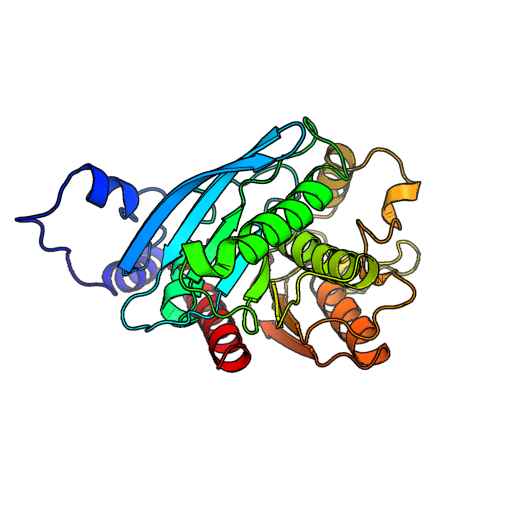1
ATOM 2220 C C . ALA A 1 285 ? 5.484 33.140 4.759 1.00 20.79 285 ALA A C 1
ATOM 2221 O O . ALA A 1 285 ? 4.294 32.853 4.920 1.00 21.03 285 ALA A O 1
ATOM 2223 N N . GLN A 1 286 ? 5.985 34.334 5.071 1.00 22.74 286 GLN A N 1
ATOM 2224 C CA . GLN A 1 286 ? 5.140 35.386 5.632 1.00 24.13 286 GLN A CA 1
ATOM 2225 C C . GLN A 1 286 ? 4.130 35.894 4.607 1.00 24.51 286 GLN A C 1
ATOM 2226 O O . GLN A 1 286 ? 3.175 36.588 4.962 1.00 23.32 286 GLN A O 1
ATOM 2232 N N . PHE A 1 287 ? 4.336 35.548 3.337 1.00 22.56 287 PHE A N 1
ATOM 2233 C CA . PHE A 1 287 ? 3.421 35.984 2.289 1.00 22.91 287 PHE A CA 1
ATOM 2234 C C . PHE A 1 287 ? 2.432 34.897 1.877 1.00 22.46 287 PHE A C 1
ATOM 2235 O O . PHE A 1 287 ? 1.788 34.990 0.827 1.00 19.68 287 PHE A O 1
ATOM 2243 N N . TYR A 1 288 ? 2.313 33.868 2.708 1.00 21.24 288 TYR A N 1
ATOM 2244 C CA . TYR A 1 288 ? 1.377 32.790 2.438 1.00 20.37 288 TYR A CA 1
ATOM 2245 C C . TYR A 1 288 ? -0.013 33.412 2.321 1.00 21.50 288 TYR A C 1
ATOM 2246 O O . TYR A 1 288 ? -0.389 34.237 3.158 1.00 19.52 288 TYR A O 1
ATOM 2255 N N . SER A 1 289 ? -0.766 33.018 1.293 1.00 21.50 289 SER A N 1
ATOM 2256 C CA . SER A 1 289 ? -2.113 33.537 1.071 1.00 25.92 289 SER A CA 1
ATOM 2257 C C . SER A 1 289 ? -2.141 34.906 0.395 1.00 26.38 289 SER A C 1
ATOM 2258 O O . SER A 1 289 ? -3.195 35.361 -0.043 1.00 29.09 289 SER A O 1
ATOM 2261 N N . LEU A 1 290 ? -0.990 35.565 0.321 1.00 25.94 290 LEU A N 1
ATOM 2262 C CA . LEU A 1 290 ? -0.898 36.876 -0.317 1.00 25.45 290 LEU A CA 1
ATOM 2263 C C . LEU A 1 290 ? -0.232 36.734 -1.675 1.00 25.41 290 LEU A C 1
ATOM 2264 O O . LEU A 1 290 ? -0.694 37.294 -2.671 1.00 25.26 290 LEU A O 1
ATOM 2269 N N . SER A 1 291 ? 0.864 35.983 -1.703 1.00 23.92 291 SER A N 1
ATOM 2270 C CA . SER A 1 291 ? 1.605 35.735 -2.934 1.00 23.49 291 SER A CA 1
ATOM 2271 C C . SER A 1 291 ? 1.341 34.313 -3.430 1.00 23.21 291 SER A C 1
ATOM 2272 O O . SER A 1 291 ? 1.539 33.347 -2.695 1.00 22.26 291 SER A O 1
ATOM 2275 N N . PRO A 1 292 ? 0.883 34.168 -4.683 1.00 24.76 292 PRO A N 1
ATOM 2276 C CA . PRO A 1 292 ? 0.612 32.830 -5.229 1.00 24.15 292 PRO A CA 1
ATOM 2277 C C . PRO A 1 292 ? 1.856 31.941 -5.178 1.00 22.08 292 PRO A C 1
ATOM 2278 O O . PRO A 1 292 ? 1.780 30.763 -4.832 1.00 24.28 292 PRO A O 1
ATOM 2282 N N . GLY A 1 293 ? 3.003 32.517 -5.519 1.00 19.68 293 GLY A N 1
ATOM 2283 C CA . GLY A 1 293 ? 4.242 31.761 -5.496 1.00 20.60 293 GLY A CA 1
ATOM 2284 C C . GLY A 1 293 ? 4.631 31.316 -4.097 1.00 19.95 293 GLY A C 1
ATOM 2285 O O . GLY A 1 293 ? 5.049 30.176 -3.894 1.00 17.21 293 GLY A O 1
ATOM 2286 N N . ALA A 1 294 ? 4.490 32.215 -3.124 1.00 20.04 294 ALA A N 1
ATOM 2287 C CA . ALA A 1 294 ? 4.836 31.903 -1.742 1.00 17.87 294 ALA A CA 1
ATOM 2288 C C . ALA A 1 294 ? 3.917 30.821 -1.185 1.00 17.42 294 ALA A C 1
ATOM 2289 O O . ALA A 1 294 ? 4.357 29.937 -0.446 1.00 17.54 294 ALA A O 1
ATOM 2291 N N . THR A 1 295 ? 2.639 30.902 -1.547 1.00 17.72 295 THR A N 1
ATOM 2292 C CA . THR A 1 295 ? 1.634 29.949 -1.101 1.00 18.98 295 THR A CA 1
ATOM 2293 C C . THR A 1 295 ? 1.973 28.550 -1.603 1.00 21.20 295 THR A C 1
ATOM 2294 O O . THR A 1 295 ? 2.000 27.583 -0.838 1.00 20.07 295 THR A O 1
ATOM 2298 N N . LYS A 1 296 ? 2.241 28.455 -2.899 1.00 19.43 296 LYS A N 1
ATOM 2299 C CA . LYS A 1 296 ? 2.572 27.177 -3.512 1.00 20.98 296 LYS A CA 1
ATOM 2300 C C . LYS A 1 296 ? 3.848 26.599 -2.897 1.00 20.11 296 LYS A C 1
ATOM 2301 O O . LYS A 1 296 ? 3.917 25.401 -2.601 1.00 19.61 296 LYS A O 1
ATOM 2307 N N . ALA A 1 297 ? 4.845 27.455 -2.693 1.00 17.50 297 ALA A N 1
ATOM 2308 C CA . ALA A 1 297 ? 6.120 27.034 -2.122 1.00 17.53 297 ALA A CA 1
ATOM 2309 C C . ALA A 1 297 ? 6.005 26.517 -0.693 1.00 17.69 297 ALA A C 1
ATOM 2310 O O . ALA A 1 297 ? 6.600 25.489 -0.356 1.00 16.82 297 ALA A O 1
ATOM 2312 N N . LEU A 1 298 ? 5.254 27.225 0.150 1.00 17.79 298 LEU A N 1
ATOM 2313 C CA . LEU A 1 298 ? 5.105 26.807 1.542 1.00 18.26 298 LEU A CA 1
ATOM 2314 C C . LEU A 1 298 ? 4.370 25.475 1.645 1.00 17.97 298 LEU A C 1
ATOM 2315 O O . LEU A 1 298 ? 4.707 24.642 2.487 1.00 17.03 298 LEU A O 1
ATOM 2320 N N . VAL A 1 299 ? 3.364 25.263 0.800 1.00 18.21 299 VAL A N 1
ATOM 2321 C CA . VAL A 1 299 ? 2.649 23.990 0.840 1.00 18.92 299 VAL A CA 1
ATOM 2322 C C . VAL A 1 299 ? 3.582 22.885 0.345 1.00 18.26 299 VAL A C 1
ATOM 2323 O O . VAL A 1 299 ? 3.571 21.773 0.871 1.00 18.50 299 VAL A O 1
ATOM 2327 N N . ARG A 1 300 ? 4.385 23.199 -0.669 1.00 18.72 300 ARG A N 1
ATOM 2328 C CA . ARG A 1 300 ? 5.354 22.245 -1.219 1.00 19.77 300 ARG A CA 1
ATOM 2329 C C . ARG A 1 300 ? 6.268 21.811 -0.079 1.00 19.60 300 ARG A C 1
ATOM 2330 O O . ARG A 1 300 ? 6.579 20.630 0.076 1.00 17.98 300 ARG A O 1
ATOM 2338 N N . ILE A 1 301 ? 6.692 22.779 0.726 1.00 17.75 301 ILE A N 1
ATOM 2339 C CA . ILE A 1 301 ? 7.558 22.489 1.863 1.00 19.73 301 ILE A CA 1
ATOM 2340 C C . ILE A 1 301 ? 6.850 21.568 2.861 1.00 19.85 301 ILE A C 1
ATOM 2341 O O . ILE A 1 301 ? 7.448 20.616 3.378 1.00 19.32 301 ILE A O 1
ATOM 2346 N N . ALA A 1 302 ? 5.574 21.847 3.128 1.00 18.27 302 ALA A N 1
ATOM 2347 C CA . ALA A 1 302 ? 4.793 21.025 4.051 1.00 18.77 302 ALA A CA 1
ATOM 2348 C C . ALA A 1 302 ? 4.652 19.603 3.495 1.00 19.60 302 ALA A C 1
ATOM 2349 O O . ALA A 1 302 ? 4.675 18.629 4.246 1.00 19.07 302 ALA A O 1
ATOM 2351 N N . GLU A 1 303 ? 4.502 19.491 2.179 1.00 20.29 303 GLU A N 1
ATOM 2352 C CA . GLU A 1 303 ? 4.371 18.183 1.535 1.00 22.21 303 GLU A CA 1
ATOM 2353 C C . GLU A 1 303 ? 5.676 17.391 1.685 1.00 20.99 303 GLU A C 1
ATOM 2354 O O . GLU A 1 303 ? 5.662 16.166 1.787 1.00 20.60 303 GLU A O 1
ATOM 2360 N N . LYS A 1 304 ? 6.803 18.096 1.713 1.00 21.60 304 LYS A N 1
ATOM 2361 C CA . LYS A 1 304 ? 8.099 17.447 1.888 1.00 21.37 304 LYS A CA 1
ATOM 2362 C C . LYS A 1 304 ? 8.197 16.893 3.312 1.00 21.43 304 LYS A C 1
ATOM 2363 O O . LYS A 1 304 ? 8.769 15.825 3.536 1.00 19.86 304 LYS A O 1
ATOM 2369 N N . LEU A 1 305 ? 7.633 17.628 4.269 1.00 19.78 305 LEU A N 1
ATOM 2370 C CA . LEU A 1 305 ? 7.625 17.206 5.665 1.00 20.32 305 LEU A CA 1
ATOM 2371 C C . LEU A 1 305 ? 6.774 15.938 5.799 1.00 20.61 305 LEU A C 1
ATOM 2372 O O . LEU A 1 305 ? 7.141 14.999 6.509 1.00 19.88 305 LEU A O 1
ATOM 2377 N N . ARG A 1 306 ? 5.627 15.931 5.124 1.00 21.72 306 ARG A N 1
ATOM 2378 C CA . ARG A 1 306 ? 4.720 14.789 5.155 1.00 23.80 306 ARG A CA 1
ATOM 2379 C C . ARG A 1 306 ? 5.429 13.540 4.638 1.00 24.86 306 ARG A C 1
ATOM 2380 O O . ARG A 1 306 ? 5.415 12.491 5.282 1.00 24.26 306 ARG A O 1
ATOM 2388 N N . ASP A 1 307 ? 6.048 13.654 3.468 1.00 24.80 307 ASP A N 1
ATOM 2389 C CA . ASP A 1 307 ? 6.746 12.514 2.890 1.00 27.18 307 ASP A C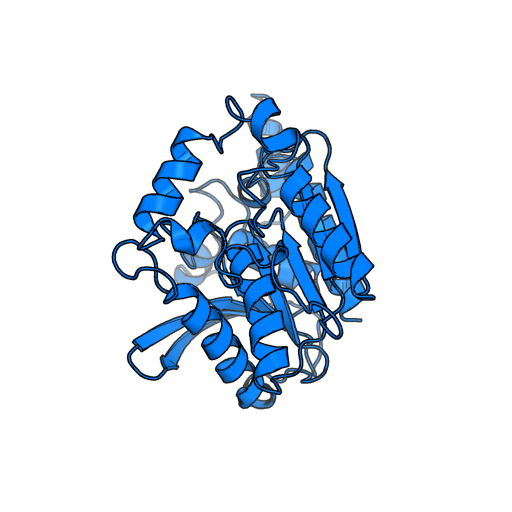A 1
ATOM 2390 C C . ASP A 1 307 ? 7.859 12.006 3.799 1.00 27.39 307 ASP A C 1
ATOM 2391 O O . ASP A 1 307 ? 8.068 10.801 3.917 1.00 26.82 307 ASP A O 1
ATOM 2396 N N . ALA A 1 308 ? 8.564 12.930 4.446 1.00 26.79 308 ALA A N 1
ATOM 2397 C CA . ALA A 1 308 ? 9.670 12.578 5.329 1.00 27.35 308 ALA A CA 1
ATOM 2398 C C . ALA A 1 308 ? 9.223 11.849 6.588 1.00 28.50 308 ALA A C 1
ATOM 2399 O O . ALA A 1 308 ? 9.927 10.969 7.082 1.00 29.07 308 ALA A O 1
ATOM 2401 N N . LEU A 1 309 ? 8.058 12.210 7.113 1.00 30.08 309 LEU A N 1
ATOM 2402 C CA . LEU A 1 309 ? 7.565 11.570 8.327 1.00 31.54 309 LEU A CA 1
ATOM 2403 C C . LEU A 1 309 ? 6.578 10.425 8.088 1.00 33.72 309 LEU A C 1
ATOM 2404 O O . LEU A 1 309 ? 6.006 9.879 9.034 1.00 34.00 309 LEU A O 1
ATOM 2409 N N . ALA A 1 310 ? 6.388 10.057 6.825 1.00 36.05 310 ALA A N 1
ATOM 2410 C CA . ALA A 1 310 ? 5.486 8.964 6.478 1.00 39.42 310 ALA A CA 1
ATOM 2411 C C . ALA A 1 310 ? 6.058 7.654 7.007 1.00 40.30 310 ALA A C 1
ATOM 2412 O O . ALA A 1 310 ? 5.312 6.905 7.667 1.00 42.66 310 ALA A O 1
#

Organism: Alicyclobacillus acidocaldarius subsp. acidocaldarius (NCBI:txid1388)

Nearest PDB structures (foldseek):
  2hm7-assembly1_A  TM=1.003E+00  e=7.060E-67  Alicyclobacillus acidocaldarius
  1u4n-assembly1_A  TM=9.981E-01  e=4.805E-63  Alicyclobacillus acidocaldarius
  1evq-assembly1_A  TM=8.906E-01  e=4.952E-59  Alicyclobacillus acidocaldarius
  2c7b-assembly1_A  TM=9.148E-01  e=3.160E-32  uncultured archaeon
  2yh2-assembly1_D  TM=8.501E-01  e=6.384E-33  Pyrobaculum calidifontis

Solvent-accessible surface area: 13506 Å² total; per-residue (Å²): 142,84,91,88,79,79,77,18,76,104,23,37,100,104,61,109,75,44,92,133,187,154,48,52,62,142,83,77,172,50,46,41,12,106,160,98,71,20,16,29,12,43,18,46,44,61,91,94,48,88,0,108,20,113,89,38,74,4,109,0,29,3,0,64,1,103,86,21,140,67,81,18,13,0,0,0,0,0,0,1,19,17,6,22,85,13,59,9,96,68,9,1,13,2,0,10,0,0,0,71,17,1,115,0,1,0,0,0,0,32,4,51,41,2,58,134,81,66,6,53,11,1,2,85,0,0,5,24,0,0,60,34,0,22,118,73,9,85,96,18,111,8,29,86,75,63,3,0,0,0,0,4,12,1,0,0,0,0,0,0,0,0,2,0,22,7,72,98,142,75,18,31,76,22,33,7,0,0,0,0,2,0,9,0,4,39,51,69,78,136,51,18,56,0,19,110,111,11,30,115,69,71,106,16,23,28,52,78,15,114,125,25,26,82,32,1,13,92,55,146,151,29,47,64,62,43,38,6,1,0,22,64,32,124,66,10,45,71,13,15,46,1,3,0,0,3,0,56,90,0,0,8,36,18,0,0,113,55,0,8,85,14,0,100,184,28,71,8,144,34,69,66,38,55,28,122,121,16,42,14,12,2,1,63,72,3,0,44,31,70,37,0,11,163,4,0,33,95,0,0,63,36,0,75,95,41,4,119